Protein AF-A0A968BTM5-F1 (afdb_monomer)

pLDDT: mean 89.29, std 9.19, range [51.5, 97.81]

Foldseek 3Di:
DVLLVLQLLLLQLLLLLQVQCCVVVLADVVSPVVNVVSNCVSVVCVVVCCVPPVPDDLVVVLVVLLVVLLVLLLVCVRSLVQPQLNVLSLVSSLLSQCLSPNPVSSVSSVVSSVNSNVVNCVVNDRGHDHDDDPSSNVSSVVSSVVSVVVVVVVSVVVVVVVVVVVVVVVVVVVVVVVVLVVVVVVDDPVVSCCVVVVVDDPDPDDDDDDDDDDDDDDPCPVVD

Secondary structure (DSSP, 8-state):
-HHHHHHHHHHHHHHHHHHHHHHTTSS-GGGGGHHHHHHHHHHHHHHHHHHH-SS--HHHHHHHHHHHHHHHHHHHHHTTT-HHHHHHHHHHHHHHHHHHHHHHHHHHHHHHHHHHHHHHHHHH---------HHHHHHHHHHHHHHHHHHHHHHHHHHHHHHHHHHHHHHHHHHHHHHHHHHHTTS-HHHHHHHHS--S-S----------------TTGGG-

Sequence (224 aa):
MPDYHARVLGYMAGAVILATGVMLGHFRDYLIWFVPLALLWPHVLYFLSRAIFPKRTPLVRERILVLDSFLIGSLTVYIEFSVMPTLMLLLMISFSCIIVGGLRAWALNVAALAVGILTSLPLAGASFQPWAPPTLVVASGVTTAFYVCVMAFYTYLQARALVAAKSQIQYQREQSIALSHKLAKYLSPQVWQSIFTGERDVRLETQRKKLAVFFSDIRGFTEL

Nearest PDB structures (foldseek):
  7eja-assembly1_R  TM=2.231E-01  e=8.618E-01  Homo sapiens
  7e33-assembly1_R  TM=2.124E-01  e=1.093E+00  Escherichia coli
  8iw1-assembly1_R  TM=2.080E-01  e=3.768E+00  Mus musculus
  8pm2-assembly1_R  TM=2.192E-01  e=6.065E+00  Mus musculus

Solvent-accessible surface area (backbone atoms only — not comparable to full-atom values): 12509 Å² total; per-residue (Å²): 111,74,68,59,58,51,45,46,50,51,28,48,36,50,25,52,42,50,47,47,29,33,77,68,66,78,29,59,73,77,54,57,66,50,31,63,47,38,62,45,45,54,56,53,52,51,55,50,46,52,71,76,41,80,71,85,48,71,68,58,57,51,54,54,48,35,50,51,28,21,52,52,19,28,47,35,47,69,51,21,50,22,45,57,61,43,52,40,53,52,49,54,53,47,52,53,26,36,74,76,50,33,71,65,37,33,53,49,29,55,53,24,22,51,51,16,31,66,66,33,37,82,77,73,46,93,52,82,46,54,80,64,58,72,68,46,45,51,50,29,51,53,39,42,50,52,48,50,55,54,49,50,52,52,50,52,53,50,52,54,51,51,54,52,52,51,52,52,53,51,51,52,51,52,52,52,51,54,51,52,56,61,53,43,76,80,42,57,72,71,57,45,50,37,60,73,71,62,82,45,76,96,66,94,70,94,73,95,74,96,75,92,84,87,86,86,81,70,87,63,66,90,81,113

Structure (mmCIF, N/CA/C/O backbone):
data_AF-A0A968BTM5-F1
#
_entry.id   AF-A0A968BTM5-F1
#
loop_
_atom_site.group_PDB
_atom_site.id
_atom_site.type_symbol
_atom_site.label_atom_id
_atom_site.label_alt_id
_atom_site.label_comp_id
_atom_site.label_asym_id
_atom_site.label_entity_id
_atom_site.label_seq_id
_atom_site.pdbx_PDB_ins_code
_atom_site.Cartn_x
_atom_site.Cartn_y
_atom_site.Cartn_z
_atom_site.occupancy
_atom_site.B_iso_or_equiv
_atom_site.auth_seq_id
_atom_site.auth_comp_id
_atom_site.auth_asym_id
_atom_site.auth_atom_id
_atom_site.pdbx_PDB_model_num
ATOM 1 N N . MET A 1 1 ? -12.533 -2.726 -0.199 1.00 51.50 1 MET A N 1
ATOM 2 C CA . MET A 1 1 ? -11.415 -2.712 0.775 1.00 51.50 1 MET A CA 1
ATOM 3 C C . MET A 1 1 ? -10.371 -1.767 0.228 1.00 51.50 1 MET A C 1
ATOM 5 O O . MET A 1 1 ? -9.981 -1.974 -0.917 1.00 51.50 1 MET A O 1
ATOM 9 N N . PRO A 1 2 ? -9.966 -0.736 0.977 1.00 60.22 2 PRO A N 1
ATOM 10 C CA . PRO A 1 2 ? -9.078 0.301 0.458 1.00 60.22 2 PRO A CA 1
ATOM 11 C C . PRO A 1 2 ? -7.750 -0.256 -0.085 1.00 60.22 2 PRO A C 1
ATOM 13 O O . PRO A 1 2 ? -7.242 0.262 -1.070 1.00 60.22 2 PRO A O 1
ATOM 16 N N . ASP A 1 3 ? -7.258 -1.378 0.448 1.00 74.00 3 ASP A N 1
ATOM 17 C CA . ASP A 1 3 ? -5.996 -2.001 0.005 1.00 74.00 3 ASP A CA 1
ATOM 18 C C . ASP A 1 3 ? -6.030 -2.557 -1.417 1.00 74.00 3 ASP A C 1
ATOM 20 O O . ASP A 1 3 ? -5.020 -2.556 -2.114 1.00 74.00 3 ASP A O 1
ATOM 24 N N . TYR A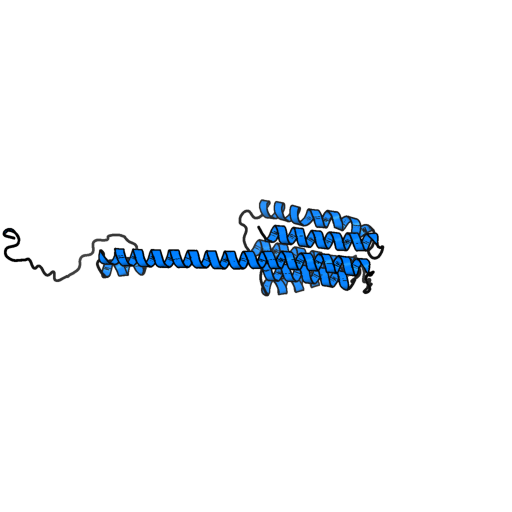 1 4 ? -7.187 -3.067 -1.848 1.00 85.25 4 TYR A N 1
ATOM 25 C CA . TYR A 1 4 ? -7.342 -3.590 -3.203 1.00 85.25 4 TYR A CA 1
ATOM 26 C C . TYR A 1 4 ? -7.288 -2.448 -4.217 1.00 85.25 4 TYR A C 1
ATOM 28 O O . TYR A 1 4 ? -6.544 -2.521 -5.189 1.00 85.25 4 TYR A O 1
ATOM 36 N N . HIS A 1 5 ? -8.021 -1.365 -3.950 1.00 86.81 5 HIS A N 1
ATOM 37 C CA . HIS A 1 5 ? -8.022 -0.186 -4.813 1.00 86.81 5 HIS A CA 1
ATOM 38 C C . HIS A 1 5 ? -6.642 0.482 -4.846 1.00 86.81 5 HIS A C 1
ATOM 40 O O . HIS A 1 5 ? -6.177 0.839 -5.922 1.00 86.81 5 HIS A O 1
ATOM 46 N N . ALA A 1 6 ? -5.956 0.555 -3.700 1.00 87.31 6 ALA A N 1
ATOM 47 C CA . ALA A 1 6 ? -4.574 1.019 -3.603 1.00 87.31 6 ALA A CA 1
ATOM 48 C C . ALA A 1 6 ? -3.614 0.201 -4.481 1.00 87.31 6 ALA A C 1
ATOM 50 O O . ALA A 1 6 ? -2.841 0.765 -5.250 1.00 87.31 6 ALA A O 1
ATOM 51 N N . ARG A 1 7 ? -3.698 -1.136 -4.422 1.00 90.44 7 ARG A N 1
ATOM 52 C CA . ARG A 1 7 ? -2.897 -2.026 -5.277 1.00 90.44 7 ARG A CA 1
ATOM 53 C C . ARG A 1 7 ? -3.200 -1.824 -6.750 1.00 90.44 7 ARG A C 1
ATOM 55 O O . ARG A 1 7 ? -2.273 -1.639 -7.525 1.00 90.44 7 ARG A O 1
ATOM 62 N N . VAL A 1 8 ? -4.475 -1.840 -7.138 1.00 93.50 8 VAL A N 1
ATOM 63 C CA . VAL A 1 8 ? -4.870 -1.635 -8.539 1.00 93.50 8 VAL A CA 1
ATOM 64 C C . VAL A 1 8 ? -4.314 -0.305 -9.051 1.00 93.50 8 VAL A C 1
ATOM 66 O O . VAL A 1 8 ? -3.706 -0.277 -10.113 1.00 93.50 8 VAL A O 1
ATOM 69 N N . LEU A 1 9 ? -4.419 0.769 -8.265 1.00 93.81 9 LEU A N 1
ATOM 70 C CA . LEU A 1 9 ? -3.845 2.071 -8.603 1.00 93.81 9 LEU A CA 1
ATOM 71 C C . LEU A 1 9 ? -2.319 2.019 -8.771 1.00 93.81 9 LEU A C 1
ATOM 73 O O . LEU A 1 9 ? -1.794 2.547 -9.748 1.00 93.81 9 LEU A O 1
ATOM 77 N N . GLY A 1 10 ? -1.613 1.364 -7.846 1.00 93.81 10 GLY A N 1
ATOM 78 C CA . GLY A 1 10 ? -0.158 1.231 -7.900 1.00 93.81 10 GLY A CA 1
ATOM 79 C C . GLY A 1 10 ? 0.320 0.461 -9.131 1.00 93.81 10 GLY A C 1
ATOM 80 O O . GLY A 1 10 ? 1.226 0.903 -9.833 1.00 93.81 10 GLY A O 1
ATOM 81 N N . TYR A 1 11 ? -0.340 -0.652 -9.445 1.00 94.88 11 TYR A N 1
ATOM 82 C CA . TYR A 1 11 ? -0.031 -1.459 -10.624 1.00 94.88 11 TYR A CA 1
ATOM 83 C C . TYR A 1 11 ? -0.444 -0.781 -11.937 1.00 94.88 11 TYR A C 1
ATOM 85 O O . TYR A 1 11 ? 0.266 -0.928 -12.926 1.00 94.88 11 TYR A O 1
ATOM 93 N N . MET A 1 12 ? -1.526 0.009 -11.961 1.00 95.75 12 MET A N 1
ATOM 94 C CA . MET A 1 12 ? -1.873 0.842 -13.122 1.00 95.75 12 MET A CA 1
ATOM 95 C C . MET A 1 12 ? -0.799 1.900 -13.394 1.00 95.75 12 MET A C 1
ATOM 97 O O . MET A 1 12 ? -0.373 2.057 -14.533 1.00 95.75 12 MET A O 1
ATOM 101 N N . ALA A 1 13 ? -0.316 2.592 -12.360 1.00 95.69 13 ALA A N 1
ATOM 102 C CA . ALA A 1 13 ? 0.784 3.544 -12.505 1.00 95.69 13 ALA A CA 1
ATOM 103 C C . ALA A 1 13 ? 2.082 2.851 -12.965 1.00 95.69 13 ALA A C 1
ATOM 105 O O . ALA A 1 13 ? 2.726 3.325 -13.899 1.00 95.69 13 ALA A O 1
ATOM 106 N N . GLY A 1 14 ? 2.416 1.681 -12.407 1.00 95.06 14 GLY A N 1
ATOM 107 C CA . GLY A 1 14 ? 3.539 0.866 -12.884 1.00 95.06 14 GLY A CA 1
ATOM 108 C C . GLY A 1 14 ? 3.392 0.425 -14.347 1.00 95.06 14 GLY A C 1
ATOM 109 O O . GLY A 1 14 ? 4.354 0.492 -15.108 1.00 95.06 14 GLY A O 1
ATOM 110 N N . ALA A 1 15 ? 2.183 0.051 -14.775 1.00 96.38 15 ALA A N 1
ATOM 111 C CA . ALA A 1 15 ? 1.884 -0.299 -16.162 1.00 96.38 15 ALA A CA 1
ATOM 112 C C . ALA A 1 15 ? 2.092 0.888 -17.116 1.00 96.38 15 ALA A C 1
ATOM 114 O O . ALA A 1 15 ? 2.669 0.704 -18.185 1.00 96.38 15 ALA A O 1
ATOM 115 N N . VAL A 1 16 ? 1.696 2.105 -16.722 1.00 96.69 16 VAL A N 1
ATOM 116 C CA . VAL A 1 16 ? 1.961 3.327 -17.502 1.00 96.69 16 VAL A CA 1
ATOM 117 C C . VAL A 1 16 ? 3.463 3.588 -17.618 1.00 96.69 16 VAL A C 1
ATOM 119 O O . VAL A 1 16 ? 3.939 3.887 -18.712 1.00 96.69 16 VAL A O 1
ATOM 122 N N . ILE A 1 17 ? 4.221 3.436 -16.527 1.00 96.12 17 ILE A N 1
ATOM 123 C CA . ILE A 1 17 ? 5.683 3.611 -16.522 1.00 96.12 17 ILE A CA 1
ATOM 124 C C . ILE A 1 17 ? 6.354 2.611 -17.475 1.00 96.12 17 ILE A C 1
ATOM 126 O O . ILE A 1 17 ? 7.176 3.010 -18.301 1.00 96.12 17 ILE A O 1
ATOM 130 N N . LEU A 1 18 ? 5.974 1.331 -17.404 1.00 95.81 18 LEU A N 1
ATOM 131 C CA . LEU A 1 18 ? 6.512 0.282 -18.274 1.00 95.81 18 LEU A CA 1
ATOM 132 C C . LEU A 1 18 ? 6.146 0.507 -19.741 1.00 95.81 18 LEU A C 1
ATOM 134 O O . LEU A 1 18 ? 7.030 0.488 -20.594 1.00 95.81 18 LEU A O 1
ATOM 138 N N . ALA A 1 19 ? 4.871 0.772 -20.034 1.00 96.19 19 ALA A N 1
ATOM 139 C CA . ALA A 1 19 ? 4.409 1.031 -21.393 1.00 96.19 19 ALA A CA 1
ATOM 140 C C . ALA A 1 19 ? 5.130 2.239 -22.004 1.00 96.19 19 ALA A C 1
ATOM 142 O O . ALA A 1 19 ? 5.639 2.153 -23.117 1.00 96.19 19 ALA A O 1
ATOM 143 N N . THR A 1 20 ? 5.251 3.335 -21.249 1.00 96.06 20 THR A N 1
ATOM 144 C CA . THR A 1 20 ? 5.944 4.546 -21.707 1.00 96.06 20 THR A CA 1
ATOM 145 C C . THR A 1 20 ? 7.416 4.263 -22.002 1.00 96.06 20 THR A C 1
ATOM 147 O O . THR A 1 20 ? 7.914 4.664 -23.049 1.00 96.06 20 THR A O 1
ATOM 150 N N . GLY A 1 21 ? 8.125 3.554 -21.117 1.00 94.62 21 GLY A N 1
ATOM 151 C CA . GLY A 1 21 ? 9.545 3.268 -21.331 1.00 94.62 21 GLY A CA 1
ATOM 152 C C . GLY A 1 21 ? 9.814 2.310 -22.496 1.00 94.62 21 GLY A C 1
ATOM 153 O O . GLY A 1 21 ? 10.801 2.503 -23.204 1.00 94.62 21 GLY A O 1
ATOM 154 N N . VAL A 1 22 ? 8.920 1.345 -22.754 1.00 95.50 22 VAL A N 1
ATOM 155 C CA . VAL A 1 22 ? 9.007 0.466 -23.935 1.00 95.50 22 VAL A CA 1
ATOM 156 C C . VAL A 1 22 ? 8.695 1.235 -25.222 1.00 95.50 22 VAL A C 1
ATOM 158 O O . VAL A 1 22 ? 9.451 1.149 -26.181 1.00 95.50 22 VAL A O 1
ATOM 161 N N . MET A 1 23 ? 7.634 2.052 -25.248 1.00 94.56 23 MET A N 1
ATOM 162 C CA . MET A 1 23 ? 7.270 2.844 -26.437 1.00 94.56 23 MET A CA 1
ATOM 163 C C . MET A 1 23 ? 8.354 3.846 -26.855 1.00 94.56 23 MET A C 1
ATOM 165 O O . MET A 1 23 ? 8.443 4.206 -28.025 1.00 94.56 23 MET A O 1
ATOM 169 N N . LEU A 1 24 ? 9.168 4.303 -25.903 1.00 93.88 24 LEU A N 1
ATOM 170 C CA . LEU A 1 24 ? 10.294 5.206 -26.147 1.00 93.88 24 LEU A CA 1
ATOM 171 C C . LEU A 1 24 ? 11.598 4.470 -26.497 1.00 93.88 24 LEU A C 1
ATOM 173 O O . LEU A 1 24 ? 12.620 5.128 -26.673 1.00 93.88 24 LEU A O 1
ATOM 177 N N . GLY A 1 25 ? 11.591 3.133 -26.544 1.00 92.00 25 GLY A N 1
ATOM 178 C CA . GLY A 1 25 ? 12.780 2.313 -26.793 1.00 92.00 25 GLY A CA 1
ATOM 179 C C . GLY A 1 25 ? 13.841 2.385 -25.689 1.00 92.00 25 GLY A C 1
ATOM 180 O O . GLY A 1 25 ? 14.981 1.989 -25.909 1.00 92.00 25 GLY A O 1
ATOM 181 N N . HIS A 1 26 ? 13.496 2.916 -24.509 1.00 92.38 26 HIS A N 1
ATOM 182 C CA . HIS A 1 26 ? 14.407 2.976 -23.361 1.00 92.38 26 HIS A CA 1
ATOM 183 C C . HIS A 1 26 ? 14.448 1.642 -22.608 1.00 92.38 26 HIS A C 1
ATOM 185 O O . HIS A 1 26 ? 15.479 1.259 -22.066 1.00 92.38 26 HIS A O 1
ATOM 191 N N . PHE A 1 27 ? 13.322 0.930 -22.581 1.00 92.81 27 PHE A N 1
ATOM 192 C CA . PHE A 1 27 ? 13.217 -0.418 -22.035 1.00 92.81 27 PHE A CA 1
ATOM 193 C C . PHE A 1 27 ? 13.192 -1.448 -23.161 1.00 92.81 27 PHE A C 1
ATOM 195 O O . PHE A 1 27 ? 12.718 -1.169 -24.258 1.00 92.81 27 PHE A O 1
ATOM 202 N N . ARG A 1 28 ? 13.663 -2.663 -22.870 1.00 91.19 28 ARG A N 1
ATOM 203 C CA . ARG A 1 28 ? 13.673 -3.771 -23.834 1.00 91.19 28 ARG A CA 1
ATOM 204 C C . ARG A 1 28 ? 12.255 -4.165 -24.244 1.00 91.19 28 ARG A C 1
ATOM 206 O O . ARG A 1 28 ? 11.385 -4.306 -23.387 1.00 91.19 28 ARG A O 1
ATOM 213 N N . ASP A 1 29 ? 12.053 -4.454 -25.528 1.00 91.62 29 ASP A N 1
ATOM 214 C CA . ASP A 1 29 ? 10.726 -4.709 -26.113 1.00 91.62 29 ASP A CA 1
ATOM 215 C C . ASP A 1 29 ? 9.945 -5.841 -25.434 1.00 91.62 29 ASP A C 1
ATOM 217 O O . ASP A 1 29 ? 8.723 -5.769 -25.301 1.00 91.62 29 ASP A O 1
ATOM 221 N N . TYR A 1 30 ? 10.630 -6.876 -24.931 1.00 92.19 30 TYR A N 1
ATOM 222 C CA . TYR A 1 30 ? 9.965 -7.984 -24.237 1.00 92.19 30 TYR A CA 1
ATOM 223 C C . TYR A 1 30 ? 9.240 -7.545 -22.954 1.00 92.19 30 TYR A C 1
ATOM 225 O O . TYR A 1 30 ? 8.348 -8.256 -22.485 1.00 92.19 30 TYR A O 1
ATOM 233 N N . LEU A 1 31 ? 9.576 -6.379 -22.387 1.00 92.69 31 LEU A N 1
ATOM 234 C CA . LEU A 1 31 ? 8.918 -5.846 -21.193 1.00 92.69 31 LEU A CA 1
ATOM 235 C C . LEU A 1 31 ? 7.469 -5.430 -21.447 1.00 92.69 31 LEU A C 1
ATOM 237 O O . LEU A 1 31 ? 6.709 -5.288 -20.490 1.00 92.69 31 LEU A O 1
ATOM 241 N N . ILE A 1 32 ? 7.035 -5.327 -22.708 1.00 92.75 32 ILE A N 1
ATOM 242 C CA . ILE A 1 32 ? 5.632 -5.053 -23.034 1.00 92.75 32 ILE A CA 1
ATOM 243 C C . ILE A 1 32 ? 4.682 -6.109 -22.455 1.00 92.75 32 ILE A C 1
ATOM 245 O O . ILE A 1 32 ? 3.577 -5.775 -22.033 1.00 92.75 32 ILE A O 1
ATOM 249 N N . TRP A 1 33 ? 5.129 -7.364 -22.334 1.00 93.06 33 TRP A N 1
ATOM 250 C CA . TRP A 1 33 ? 4.344 -8.452 -21.742 1.00 93.06 33 TRP A CA 1
ATOM 251 C C . TRP A 1 33 ? 4.102 -8.276 -20.238 1.00 93.06 33 TRP A C 1
ATOM 253 O O . TRP A 1 33 ? 3.131 -8.813 -19.701 1.00 93.06 33 TRP A O 1
ATOM 263 N N . PHE A 1 34 ? 4.922 -7.473 -19.554 1.00 92.38 34 PHE A N 1
ATOM 264 C CA . PHE A 1 34 ? 4.721 -7.158 -18.141 1.00 92.38 34 PHE A CA 1
ATOM 265 C C . PHE A 1 34 ? 3.597 -6.138 -17.917 1.00 92.38 34 PHE A C 1
ATOM 267 O O . PHE A 1 34 ? 3.066 -6.075 -16.813 1.00 92.38 34 PHE A O 1
ATOM 274 N N . VAL A 1 35 ? 3.175 -5.382 -18.938 1.00 94.44 35 VAL A N 1
ATOM 275 C CA . VAL A 1 35 ? 2.060 -4.422 -18.842 1.00 94.44 35 VAL A CA 1
ATOM 276 C C . VAL A 1 35 ? 0.716 -5.122 -18.573 1.00 94.44 35 VAL A C 1
ATOM 278 O O . VAL A 1 35 ? 0.099 -4.829 -17.545 1.00 94.44 35 VAL A O 1
ATOM 281 N N . PRO A 1 36 ? 0.240 -6.074 -19.406 1.00 95.25 36 PRO A N 1
ATOM 282 C CA . PRO A 1 36 ? -0.991 -6.800 -19.107 1.00 95.25 36 PRO A CA 1
ATOM 283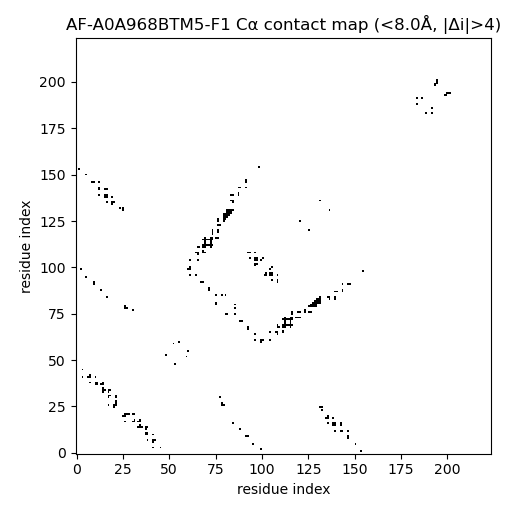 C C . PRO A 1 36 ? -0.851 -7.644 -17.836 1.00 95.25 36 PRO A C 1
ATOM 285 O O . PRO A 1 36 ? -1.800 -7.726 -17.058 1.00 95.25 36 PRO A O 1
ATOM 288 N N . LEU A 1 37 ? 0.335 -8.207 -17.569 1.00 93.62 37 LEU A N 1
ATOM 289 C CA . LEU A 1 37 ? 0.605 -8.917 -16.320 1.00 93.62 37 LEU A CA 1
ATOM 290 C C . LEU A 1 37 ? 0.393 -8.003 -15.106 1.00 93.62 37 LEU A C 1
ATOM 292 O O . LEU A 1 37 ? -0.306 -8.392 -14.176 1.00 93.62 37 LEU A O 1
ATOM 296 N N . ALA A 1 38 ? 0.929 -6.780 -15.130 1.00 92.19 38 ALA A N 1
ATOM 297 C CA . ALA A 1 38 ? 0.770 -5.803 -14.059 1.00 92.19 38 ALA A CA 1
ATOM 298 C C . ALA A 1 38 ? -0.702 -5.432 -13.836 1.00 92.19 38 ALA A C 1
ATOM 300 O O . ALA A 1 38 ? -1.138 -5.334 -12.693 1.00 92.19 38 ALA A O 1
ATOM 301 N N . LEU A 1 39 ? -1.497 -5.285 -14.899 1.00 94.75 39 LEU A N 1
ATOM 302 C CA . LEU A 1 39 ? -2.926 -4.977 -14.780 1.00 94.75 39 LEU A CA 1
ATOM 303 C C . LEU A 1 39 ? -3.741 -6.159 -14.232 1.00 94.75 39 LEU A C 1
ATOM 305 O O . LEU A 1 39 ? -4.673 -5.965 -13.449 1.00 94.75 39 LEU A O 1
ATOM 309 N N . LEU A 1 40 ? -3.388 -7.391 -14.599 1.00 94.62 40 LEU A N 1
ATOM 310 C CA . LEU A 1 40 ? -4.097 -8.595 -14.160 1.00 94.62 40 LEU A CA 1
ATOM 311 C C . LEU A 1 40 ? -3.687 -9.046 -12.752 1.00 94.62 40 LEU A C 1
ATOM 313 O O . LEU A 1 40 ? -4.526 -9.539 -11.997 1.00 94.62 40 LEU A O 1
ATOM 317 N N . TRP A 1 41 ? -2.429 -8.843 -12.362 1.00 93.00 41 TRP A N 1
ATOM 318 C CA . TRP A 1 41 ? -1.853 -9.367 -11.122 1.00 93.00 41 TRP A CA 1
ATOM 319 C C . TRP A 1 41 ? -2.630 -9.001 -9.838 1.00 93.00 41 TRP A C 1
ATOM 321 O O . TRP A 1 41 ? -2.933 -9.910 -9.057 1.00 93.00 41 TRP A O 1
ATOM 331 N N . PRO A 1 42 ? -3.066 -7.741 -9.611 1.00 92.62 42 PRO A N 1
ATOM 332 C CA . PRO A 1 42 ? -3.884 -7.384 -8.447 1.00 92.62 42 PRO A CA 1
ATOM 333 C C . PRO A 1 42 ? -5.207 -8.152 -8.368 1.00 92.62 42 PRO A C 1
ATOM 335 O O . PRO A 1 42 ? -5.668 -8.488 -7.275 1.00 92.62 42 PRO A O 1
ATOM 338 N N . HIS A 1 43 ? -5.814 -8.440 -9.521 1.00 92.75 43 HIS A N 1
ATOM 339 C CA . HIS A 1 43 ? -7.077 -9.165 -9.628 1.00 92.75 43 HIS A CA 1
ATOM 340 C C . HIS A 1 43 ? -6.862 -10.648 -9.322 1.00 92.75 43 HIS A C 1
ATOM 342 O O . HIS A 1 43 ? -7.589 -11.225 -8.514 1.00 92.75 43 HIS A O 1
ATOM 348 N N . VAL A 1 44 ? -5.811 -11.244 -9.893 1.00 91.50 44 VAL A N 1
ATOM 349 C CA . VAL A 1 44 ? -5.419 -12.633 -9.620 1.00 91.50 44 VAL A CA 1
ATOM 350 C C . VAL A 1 44 ? -5.155 -12.828 -8.129 1.00 91.50 44 VAL A C 1
ATOM 352 O O . VAL A 1 44 ? -5.743 -13.719 -7.518 1.00 91.50 44 VAL A O 1
ATOM 355 N N . LEU A 1 45 ? -4.357 -11.956 -7.505 1.00 88.44 45 LEU A N 1
ATOM 356 C CA . LEU A 1 45 ? -4.097 -12.014 -6.065 1.00 88.44 45 LEU A CA 1
ATOM 357 C C . LEU A 1 45 ? -5.362 -11.814 -5.228 1.00 88.44 45 LEU A C 1
ATOM 359 O O . LEU A 1 45 ? -5.519 -12.455 -4.187 1.00 88.44 45 LEU A O 1
ATOM 363 N N . TYR A 1 46 ? -6.285 -10.955 -5.662 1.00 88.31 46 TYR A N 1
ATOM 364 C CA . TYR A 1 46 ? -7.563 -10.773 -4.979 1.00 88.31 46 TYR A CA 1
ATOM 365 C C . TYR A 1 46 ? -8.396 -12.062 -4.973 1.00 88.31 46 TYR A C 1
ATOM 367 O O . TYR A 1 46 ? -8.881 -12.477 -3.917 1.00 88.31 46 TYR A O 1
ATOM 375 N N . PHE A 1 47 ? -8.533 -12.728 -6.120 1.00 89.12 47 PHE A N 1
ATOM 376 C CA . PHE A 1 47 ? -9.288 -13.979 -6.210 1.00 89.12 47 PHE A CA 1
ATOM 377 C C . PHE A 1 47 ? -8.574 -15.135 -5.502 1.00 89.12 47 PHE A C 1
ATOM 379 O O . PHE A 1 47 ? -9.209 -15.869 -4.743 1.00 89.12 47 PHE A O 1
ATOM 386 N N . LEU A 1 48 ? -7.255 -15.248 -5.665 1.00 88.00 48 LEU A N 1
ATOM 387 C CA . LEU A 1 48 ? -6.446 -16.296 -5.047 1.00 88.00 48 LEU A CA 1
ATOM 388 C C . LEU A 1 48 ? -6.431 -16.176 -3.518 1.00 88.00 48 LEU A C 1
ATOM 390 O O . LEU A 1 48 ? -6.669 -17.154 -2.811 1.00 88.00 48 LEU A O 1
ATOM 394 N N . SER A 1 49 ? -6.227 -14.965 -2.991 1.00 86.12 49 SER A N 1
ATOM 395 C CA . SER A 1 49 ? -6.261 -14.728 -1.542 1.00 86.12 49 SER A CA 1
ATOM 396 C C . SER A 1 49 ? -7.636 -15.023 -0.947 1.00 86.12 49 SER A C 1
ATOM 398 O O . SER A 1 49 ? -7.716 -15.562 0.155 1.00 86.12 49 SER A O 1
ATOM 400 N N . ARG A 1 50 ? -8.720 -14.739 -1.683 1.00 83.62 50 ARG A N 1
ATOM 401 C CA . ARG A 1 50 ? -10.087 -15.078 -1.268 1.00 83.62 50 ARG A CA 1
ATOM 402 C C . ARG A 1 50 ? -10.339 -16.587 -1.259 1.00 83.62 50 ARG A C 1
ATOM 404 O O . ARG A 1 50 ? -11.057 -17.047 -0.377 1.00 83.62 50 ARG A O 1
ATOM 411 N N . ALA A 1 51 ? -9.784 -17.327 -2.217 1.00 85.62 51 ALA A N 1
ATOM 412 C CA . ALA A 1 51 ? -9.955 -18.775 -2.312 1.00 85.62 51 ALA A CA 1
ATOM 413 C C . ALA A 1 51 ? -9.175 -19.529 -1.221 1.00 85.62 51 ALA A C 1
ATOM 415 O O . ALA A 1 51 ? -9.709 -20.452 -0.615 1.00 85.62 51 ALA A O 1
ATOM 416 N N . ILE A 1 52 ? -7.934 -19.116 -0.944 1.00 84.31 52 ILE A N 1
ATOM 417 C CA . ILE A 1 52 ? -7.032 -19.826 -0.021 1.00 84.31 52 ILE A CA 1
ATOM 418 C C . ILE A 1 52 ? -7.236 -19.387 1.436 1.00 84.31 52 ILE A C 1
ATOM 420 O O . ILE A 1 52 ? -7.178 -20.208 2.350 1.00 84.31 52 ILE A O 1
ATOM 424 N N . PHE A 1 53 ? -7.487 -18.096 1.678 1.00 81.88 53 PHE A N 1
ATOM 425 C CA . PHE A 1 53 ? -7.575 -17.524 3.024 1.00 81.88 53 PHE A CA 1
ATOM 426 C C . PHE A 1 53 ? -8.956 -16.898 3.270 1.00 81.88 53 PHE A C 1
ATOM 428 O O . PHE A 1 53 ? -9.113 -15.674 3.201 1.00 81.88 53 PHE A O 1
ATOM 435 N N . PRO A 1 54 ? -9.979 -17.705 3.617 1.00 72.31 54 PRO A N 1
ATOM 436 C CA . PRO A 1 54 ? -11.328 -17.192 3.862 1.00 72.31 54 PRO A CA 1
ATOM 437 C C . PRO A 1 54 ? -11.379 -16.211 5.046 1.00 72.31 54 PRO A C 1
ATOM 439 O O . PRO A 1 54 ? -12.182 -15.277 5.051 1.00 72.31 54 PRO A O 1
ATOM 442 N N . LYS A 1 55 ? -10.480 -16.365 6.031 1.00 74.06 55 LYS A N 1
ATOM 443 C CA . LYS A 1 55 ? -10.301 -15.415 7.139 1.00 74.06 55 LYS A CA 1
ATOM 444 C C . LYS A 1 55 ? -9.234 -14.380 6.770 1.00 74.06 55 LYS A C 1
ATOM 446 O O . LYS A 1 55 ? -8.042 -14.678 6.752 1.00 74.06 55 LYS A O 1
ATOM 451 N N . ARG A 1 56 ? -9.672 -13.148 6.498 1.00 70.00 56 ARG A N 1
ATOM 452 C CA . ARG A 1 56 ? -8.823 -12.016 6.080 1.00 70.00 56 ARG A CA 1
ATOM 453 C C . ARG A 1 56 ? -8.038 -11.432 7.255 1.00 70.00 56 ARG A C 1
ATOM 455 O O . ARG A 1 56 ? -8.401 -10.393 7.801 1.00 70.00 56 ARG A O 1
ATOM 462 N N . THR A 1 57 ? -6.971 -12.111 7.655 1.00 79.44 57 THR A N 1
ATOM 463 C CA . THR A 1 57 ? -6.082 -11.637 8.720 1.00 79.44 57 THR A CA 1
ATOM 464 C C . THR A 1 57 ? -5.125 -10.549 8.212 1.00 79.44 57 THR A C 1
ATOM 466 O O . THR A 1 57 ? -4.725 -10.564 7.043 1.00 79.44 57 THR A O 1
ATOM 469 N N . PRO A 1 58 ? -4.718 -9.599 9.076 1.00 80.25 58 PRO A N 1
ATOM 470 C CA . PRO A 1 58 ? -3.751 -8.556 8.713 1.00 80.25 58 PRO A CA 1
ATOM 471 C C . PRO A 1 58 ? -2.408 -9.136 8.239 1.00 80.25 58 PRO A C 1
ATOM 473 O O . PRO A 1 58 ? -1.795 -8.595 7.324 1.00 80.25 58 PRO A O 1
ATOM 476 N N . LEU A 1 59 ? -2.009 -10.297 8.771 1.00 83.25 59 LEU A N 1
ATOM 477 C CA . LEU A 1 59 ? -0.784 -11.005 8.384 1.00 83.25 59 LEU A CA 1
ATOM 478 C C . LEU A 1 59 ? -0.773 -11.439 6.912 1.00 83.25 59 LEU A C 1
ATOM 480 O O . LEU A 1 59 ? 0.268 -11.388 6.263 1.00 83.25 59 LEU A O 1
ATOM 484 N N . VAL A 1 60 ? -1.917 -11.863 6.362 1.00 86.38 60 VAL A N 1
ATOM 485 C CA . VAL A 1 60 ? -2.005 -12.246 4.943 1.00 86.38 60 VAL A CA 1
ATOM 486 C C . VAL A 1 60 ? -1.788 -11.020 4.056 1.00 86.38 60 VAL A C 1
ATOM 488 O O . VAL A 1 60 ? -1.051 -11.102 3.080 1.00 86.38 60 VAL A O 1
ATOM 491 N N . ARG A 1 61 ? -2.351 -9.861 4.421 1.00 85.31 61 ARG A N 1
ATOM 492 C CA . ARG A 1 61 ? -2.159 -8.601 3.676 1.00 85.31 61 ARG A CA 1
ATOM 493 C C . ARG A 1 61 ? -0.693 -8.170 3.650 1.00 85.31 61 ARG A C 1
ATOM 495 O O . ARG A 1 61 ? -0.197 -7.794 2.591 1.00 85.31 61 ARG A O 1
ATOM 502 N N . GLU A 1 62 ? -0.009 -8.263 4.788 1.00 87.75 62 GLU A N 1
ATOM 503 C CA . GLU A 1 62 ? 1.420 -7.948 4.902 1.00 87.75 62 GLU A CA 1
ATOM 504 C C . GLU A 1 62 ? 2.277 -8.894 4.048 1.00 87.75 62 GLU A C 1
ATOM 506 O O . GLU A 1 62 ? 3.125 -8.434 3.289 1.00 87.75 62 GLU A O 1
ATOM 511 N N . ARG A 1 63 ? 2.007 -10.207 4.077 1.00 88.75 63 ARG A N 1
ATOM 512 C CA . ARG A 1 63 ? 2.738 -11.189 3.252 1.00 88.75 63 ARG A CA 1
ATOM 513 C C . ARG A 1 63 ? 2.570 -10.961 1.754 1.00 88.75 63 ARG A C 1
ATOM 515 O O . ARG A 1 63 ? 3.538 -11.086 1.013 1.00 88.75 63 ARG A O 1
ATOM 522 N N . ILE A 1 64 ? 1.362 -10.623 1.304 1.00 90.69 64 ILE A N 1
ATOM 523 C CA . ILE A 1 64 ? 1.140 -10.321 -0.114 1.00 90.69 64 ILE A CA 1
ATOM 524 C C . ILE A 1 64 ? 1.885 -9.028 -0.496 1.00 90.69 64 ILE A C 1
ATOM 526 O O . ILE A 1 64 ? 2.433 -8.952 -1.586 1.00 90.69 64 ILE A O 1
ATOM 530 N N . LEU A 1 65 ? 1.967 -8.023 0.389 1.00 91.62 65 LEU A N 1
ATOM 531 C CA . LEU A 1 65 ? 2.763 -6.815 0.117 1.00 91.62 65 LEU A CA 1
ATOM 532 C C . LEU A 1 65 ? 4.253 -7.122 -0.012 1.00 91.62 65 LEU A C 1
ATOM 534 O O . LEU A 1 65 ? 4.886 -6.610 -0.921 1.00 91.62 65 LEU A O 1
ATOM 538 N N . VAL A 1 66 ? 4.794 -7.992 0.844 1.00 93.25 66 VAL A N 1
ATOM 539 C CA . VAL A 1 66 ? 6.189 -8.454 0.747 1.00 93.25 66 VAL A CA 1
ATOM 540 C C . VAL A 1 66 ? 6.461 -9.122 -0.605 1.00 93.25 66 VAL A C 1
ATOM 542 O O . VAL A 1 66 ? 7.525 -8.921 -1.188 1.00 93.25 66 VAL A O 1
ATOM 545 N N . LEU A 1 67 ? 5.495 -9.879 -1.132 1.00 94.06 67 LEU A N 1
ATOM 546 C CA . LEU A 1 67 ? 5.598 -10.459 -2.468 1.00 94.06 67 LEU A CA 1
ATOM 547 C C . LEU A 1 67 ? 5.621 -9.377 -3.558 1.00 94.06 67 LEU A C 1
ATOM 549 O O . LEU A 1 67 ? 6.442 -9.456 -4.468 1.00 94.06 67 LEU A O 1
ATOM 553 N N . ASP A 1 68 ? 4.777 -8.349 -3.463 1.00 94.25 68 ASP A N 1
ATOM 554 C CA . ASP A 1 68 ? 4.798 -7.241 -4.429 1.00 94.25 68 ASP A CA 1
ATOM 555 C C . ASP A 1 68 ? 6.118 -6.455 -4.356 1.00 94.25 68 ASP A C 1
ATOM 557 O O . ASP A 1 68 ? 6.672 -6.086 -5.389 1.00 94.25 68 ASP A O 1
ATOM 561 N N . SER A 1 69 ? 6.662 -6.249 -3.152 1.00 95.62 69 SER A N 1
ATOM 562 C CA . SER A 1 69 ? 7.979 -5.641 -2.935 1.00 95.62 69 SER A CA 1
ATOM 563 C C . SER A 1 69 ? 9.086 -6.439 -3.619 1.00 95.62 69 SER A C 1
ATOM 565 O O . SER A 1 69 ? 9.928 -5.860 -4.297 1.00 95.62 69 SER A O 1
ATOM 567 N N . PHE A 1 70 ? 9.066 -7.769 -3.499 1.00 97.06 70 PHE A N 1
ATOM 568 C CA . PHE A 1 70 ? 9.999 -8.633 -4.220 1.00 97.06 70 PHE A CA 1
ATOM 569 C C . PHE A 1 70 ? 9.874 -8.450 -5.741 1.00 97.06 70 PHE A C 1
ATOM 571 O O . PHE A 1 70 ? 10.879 -8.222 -6.411 1.00 97.06 70 PHE A O 1
ATOM 578 N N . LEU A 1 71 ? 8.647 -8.463 -6.278 1.00 95.44 71 LEU A N 1
ATOM 579 C CA . LEU A 1 71 ? 8.399 -8.282 -7.713 1.00 95.44 71 LEU A CA 1
ATOM 580 C C . LEU A 1 71 ? 8.880 -6.919 -8.228 1.00 95.44 71 LEU A C 1
ATOM 582 O O . LEU A 1 71 ? 9.483 -6.853 -9.295 1.00 95.44 71 LEU A O 1
ATOM 586 N N . ILE A 1 72 ? 8.650 -5.839 -7.477 1.00 95.88 72 ILE A N 1
ATOM 587 C CA . ILE A 1 72 ? 9.122 -4.491 -7.831 1.00 95.88 72 ILE A CA 1
ATOM 588 C C . ILE A 1 72 ? 10.654 -4.413 -7.765 1.00 95.88 72 ILE A C 1
ATOM 590 O O . ILE A 1 72 ? 11.281 -3.791 -8.627 1.00 95.88 72 ILE A O 1
ATOM 594 N N . GLY A 1 73 ? 11.271 -5.085 -6.789 1.00 95.81 73 GLY A N 1
ATOM 595 C CA . GLY A 1 73 ? 12.725 -5.207 -6.690 1.00 95.81 73 GLY A CA 1
ATOM 596 C C . GLY A 1 73 ? 13.315 -5.910 -7.909 1.00 95.81 73 GLY A C 1
ATOM 597 O O . GLY A 1 73 ? 14.256 -5.407 -8.516 1.00 95.81 73 GLY A O 1
ATOM 598 N N . SER A 1 74 ? 12.715 -7.021 -8.338 1.00 94.81 74 SER A N 1
ATOM 599 C CA . SER A 1 74 ? 13.128 -7.707 -9.564 1.00 94.81 74 SER A CA 1
ATOM 600 C C . SER A 1 74 ? 12.870 -6.875 -10.823 1.00 94.81 74 SER A C 1
ATOM 602 O O . SER A 1 74 ? 13.719 -6.827 -11.709 1.00 94.81 74 SER A O 1
ATOM 604 N N . LEU A 1 75 ? 11.737 -6.169 -10.901 1.00 94.62 75 LEU A N 1
ATOM 605 C CA . LEU A 1 75 ? 11.411 -5.295 -12.031 1.00 94.62 75 LEU A CA 1
ATOM 606 C C . LEU A 1 75 ? 12.446 -4.177 -12.211 1.00 94.62 75 LEU A C 1
ATOM 608 O O . LEU A 1 75 ? 12.782 -3.847 -13.343 1.00 94.62 75 LEU A O 1
ATOM 612 N N . THR A 1 76 ? 12.980 -3.647 -11.107 1.00 94.44 76 THR A N 1
ATOM 613 C CA . THR A 1 76 ? 14.010 -2.592 -11.093 1.00 94.44 76 THR A CA 1
ATOM 614 C C . THR A 1 76 ? 15.268 -2.990 -11.874 1.00 94.44 76 THR A C 1
ATOM 616 O O . THR A 1 76 ? 15.878 -2.157 -12.544 1.00 94.44 76 THR A O 1
ATOM 619 N N . VAL A 1 77 ? 15.636 -4.273 -11.837 1.00 94.56 77 VAL A N 1
ATOM 620 C CA . VAL A 1 77 ? 16.780 -4.797 -12.593 1.00 94.56 77 VAL A CA 1
ATOM 621 C C . VAL A 1 77 ? 16.470 -4.851 -14.087 1.00 94.56 77 VAL A C 1
ATOM 623 O O . VAL A 1 77 ? 17.299 -4.470 -14.906 1.00 94.56 77 VAL A O 1
ATOM 626 N N . TYR A 1 78 ? 15.258 -5.269 -14.454 1.00 92.94 78 TYR A N 1
ATOM 627 C CA . TYR A 1 78 ? 14.853 -5.361 -15.856 1.00 92.94 78 TYR A CA 1
ATOM 628 C C . TYR A 1 78 ? 14.661 -4.001 -16.540 1.00 92.94 78 TYR A C 1
ATOM 630 O O . TYR A 1 78 ? 14.843 -3.913 -17.750 1.00 92.94 78 TYR A O 1
ATOM 638 N N . ILE A 1 79 ? 14.342 -2.943 -15.790 1.00 93.25 79 ILE A N 1
ATOM 639 C CA . ILE A 1 79 ? 14.333 -1.555 -16.294 1.00 93.25 79 ILE A CA 1
ATOM 640 C C . ILE A 1 79 ? 15.733 -0.908 -16.282 1.00 93.25 79 ILE A C 1
ATOM 642 O O . ILE A 1 79 ? 15.846 0.318 -16.306 1.00 93.25 79 ILE A O 1
ATOM 646 N N . GLU A 1 80 ? 16.786 -1.728 -16.200 1.00 92.62 80 GLU A N 1
ATOM 647 C CA . GLU A 1 80 ? 18.202 -1.341 -16.280 1.00 92.62 80 GLU A CA 1
ATOM 648 C C . GLU A 1 80 ? 18.600 -0.250 -15.267 1.00 92.62 80 GLU A C 1
ATOM 650 O O . GLU A 1 80 ? 19.408 0.635 -15.557 1.00 92.62 80 GLU A O 1
ATOM 655 N N . PHE A 1 81 ? 18.004 -0.289 -14.066 1.00 92.19 81 PHE A N 1
ATOM 656 C CA . PHE A 1 81 ? 18.218 0.688 -12.989 1.00 92.19 81 PHE A CA 1
ATOM 657 C C . PHE A 1 81 ? 17.998 2.155 -13.404 1.00 92.19 81 PHE A C 1
ATOM 659 O O . PHE A 1 81 ? 18.644 3.067 -12.878 1.00 92.19 81 PHE A O 1
ATOM 666 N N . SER A 1 82 ? 17.047 2.403 -14.309 1.00 94.31 82 SER A N 1
ATOM 667 C CA . SER A 1 82 ? 16.623 3.759 -14.668 1.00 94.31 82 SER A CA 1
ATOM 668 C C . SER A 1 82 ? 16.168 4.526 -13.423 1.00 94.31 82 SER A C 1
ATOM 670 O O . SER A 1 82 ? 15.204 4.135 -12.753 1.00 94.31 82 SER A O 1
ATOM 672 N N . VAL A 1 83 ? 16.882 5.602 -13.076 1.00 94.31 83 VAL A N 1
ATOM 673 C CA . VAL A 1 83 ? 16.817 6.215 -11.736 1.00 94.31 83 VAL A CA 1
ATOM 674 C C . VAL A 1 83 ? 15.416 6.731 -11.429 1.00 94.31 83 VAL A C 1
ATOM 676 O O . VAL A 1 83 ? 14.866 6.430 -10.370 1.00 94.31 83 VAL A O 1
ATOM 679 N N . MET A 1 84 ? 14.810 7.477 -12.356 1.00 94.81 84 MET A N 1
ATOM 680 C CA . MET A 1 84 ? 13.524 8.124 -12.091 1.00 94.81 84 MET A CA 1
ATOM 681 C C . MET A 1 84 ? 12.367 7.117 -11.958 1.00 94.81 84 MET A C 1
ATOM 683 O O . MET A 1 84 ? 11.708 7.129 -10.916 1.00 94.81 84 MET A O 1
ATOM 687 N N . PRO A 1 85 ? 12.141 6.189 -12.913 1.00 95.44 85 PRO A N 1
ATOM 688 C CA . PRO A 1 85 ? 11.134 5.136 -12.762 1.00 95.44 85 PRO A CA 1
ATOM 689 C C . PRO A 1 85 ? 11.335 4.283 -11.507 1.00 95.44 85 PRO A C 1
ATOM 691 O O . PRO A 1 85 ? 10.370 3.985 -10.804 1.00 95.44 85 PRO A O 1
ATOM 694 N N . THR A 1 86 ? 12.585 3.935 -11.190 1.00 95.75 86 THR A N 1
ATOM 695 C CA . THR A 1 86 ? 12.917 3.135 -10.006 1.00 95.75 86 THR A CA 1
ATOM 696 C C . THR A 1 86 ? 12.515 3.853 -8.723 1.00 95.75 86 THR A C 1
ATOM 698 O O . THR A 1 86 ? 11.791 3.292 -7.904 1.00 95.75 86 THR A O 1
ATOM 701 N N . LEU A 1 87 ? 12.927 5.113 -8.550 1.00 96.06 87 LEU A N 1
ATOM 702 C CA . LEU A 1 87 ? 12.587 5.898 -7.361 1.00 96.06 87 LEU A CA 1
ATOM 703 C C . LEU A 1 87 ? 11.074 6.068 -7.202 1.00 96.06 87 LEU A C 1
ATOM 705 O O . LEU A 1 87 ? 10.558 5.945 -6.092 1.00 96.06 87 LEU A O 1
ATOM 709 N N . MET A 1 88 ? 10.363 6.303 -8.305 1.00 96.56 88 MET A N 1
ATOM 710 C CA . MET A 1 88 ? 8.908 6.428 -8.315 1.00 96.56 88 MET A CA 1
ATOM 711 C C . MET A 1 88 ? 8.214 5.132 -7.861 1.00 96.56 88 MET A C 1
ATOM 713 O O . MET A 1 88 ? 7.366 5.166 -6.966 1.00 96.56 88 MET A O 1
ATOM 717 N N . LEU A 1 89 ? 8.623 3.972 -8.389 1.00 96.19 89 LEU A N 1
ATOM 718 C CA . LEU A 1 89 ? 8.093 2.666 -7.977 1.00 96.19 89 LEU A CA 1
ATOM 719 C C . LEU A 1 89 ? 8.422 2.340 -6.510 1.00 96.19 89 LEU A C 1
ATOM 721 O O . LEU A 1 89 ? 7.550 1.879 -5.768 1.00 96.19 89 LEU A O 1
ATOM 725 N N . LEU A 1 90 ? 9.653 2.626 -6.070 1.00 96.50 90 LEU A N 1
ATOM 726 C CA . LEU A 1 90 ? 10.097 2.439 -4.685 1.00 96.50 90 LEU A CA 1
ATOM 727 C C . LEU A 1 90 ? 9.303 3.304 -3.701 1.00 96.50 90 LEU A C 1
ATOM 729 O O . LEU A 1 90 ? 8.929 2.831 -2.623 1.00 96.50 90 LEU A O 1
ATOM 733 N N . LEU A 1 91 ? 9.019 4.554 -4.067 1.00 96.19 91 LEU A N 1
ATOM 734 C CA . LEU A 1 91 ? 8.207 5.460 -3.261 1.00 96.19 91 LEU A CA 1
ATOM 735 C C . LEU A 1 91 ? 6.788 4.909 -3.107 1.00 96.19 91 LEU A C 1
ATOM 737 O O . LEU A 1 91 ? 6.275 4.825 -1.990 1.00 96.19 91 LEU A O 1
ATOM 741 N N . MET A 1 92 ? 6.175 4.475 -4.208 1.00 95.81 92 MET A N 1
ATOM 742 C CA . MET A 1 92 ? 4.812 3.945 -4.204 1.00 95.81 92 MET A CA 1
ATOM 743 C C . MET A 1 92 ? 4.667 2.689 -3.336 1.00 95.81 92 MET A C 1
ATOM 745 O O . MET A 1 92 ? 3.734 2.611 -2.528 1.00 95.81 92 MET A O 1
ATOM 749 N N . ILE A 1 93 ? 5.583 1.719 -3.461 1.00 95.44 93 ILE A N 1
ATOM 750 C CA . ILE A 1 93 ? 5.530 0.496 -2.646 1.00 95.44 93 ILE A CA 1
ATOM 751 C C . ILE A 1 93 ? 5.846 0.782 -1.176 1.00 95.44 93 ILE A C 1
ATOM 753 O O . ILE A 1 93 ? 5.145 0.290 -0.293 1.00 95.44 93 ILE A O 1
ATOM 757 N N . SER A 1 94 ? 6.812 1.664 -0.897 1.00 94.75 94 SER A N 1
ATOM 758 C CA . SER A 1 94 ? 7.142 2.070 0.474 1.00 94.75 94 SER A CA 1
ATOM 759 C C . SER A 1 94 ? 5.947 2.724 1.167 1.00 94.75 94 SER A C 1
ATOM 761 O O . SER A 1 94 ? 5.652 2.403 2.319 1.00 94.75 94 SER A O 1
ATOM 763 N N . PHE A 1 95 ? 5.215 3.585 0.453 1.00 93.00 95 PHE A N 1
ATOM 764 C CA . PHE A 1 95 ? 4.011 4.229 0.971 1.00 93.00 95 PHE A CA 1
ATOM 765 C C . PHE A 1 95 ? 2.917 3.201 1.300 1.00 93.00 95 PHE A C 1
ATOM 767 O O . PHE A 1 95 ? 2.341 3.236 2.389 1.00 93.00 95 PHE A O 1
ATOM 774 N N . SER A 1 96 ? 2.688 2.226 0.413 1.00 92.88 96 SER A N 1
ATOM 775 C CA . SER A 1 96 ? 1.747 1.119 0.653 1.00 92.88 96 SER A CA 1
ATOM 776 C C . SER A 1 96 ? 2.086 0.312 1.903 1.00 92.88 96 SER A C 1
ATOM 778 O O . SER A 1 96 ? 1.200 0.003 2.702 1.00 92.88 96 SER A O 1
ATOM 780 N N . CYS A 1 97 ? 3.363 -0.028 2.090 1.00 92.44 97 CYS A N 1
ATOM 781 C CA . CYS A 1 97 ? 3.814 -0.828 3.225 1.00 92.44 97 CYS A CA 1
ATOM 782 C C . CYS A 1 97 ? 3.623 -0.095 4.556 1.00 92.44 97 CYS A C 1
ATOM 784 O O . CYS A 1 97 ? 3.137 -0.698 5.514 1.00 92.44 97 CYS A O 1
ATOM 786 N N . ILE A 1 98 ? 3.922 1.207 4.598 1.00 92.94 98 ILE A N 1
ATOM 787 C CA . ILE A 1 98 ? 3.717 2.035 5.794 1.00 92.94 98 ILE A CA 1
ATOM 788 C C . ILE A 1 98 ? 2.229 2.119 6.146 1.00 92.94 98 ILE A C 1
ATOM 790 O O . ILE A 1 98 ? 1.870 1.949 7.310 1.00 92.94 98 ILE A O 1
ATOM 794 N N . ILE A 1 99 ? 1.355 2.328 5.157 1.00 89.94 99 ILE A N 1
ATOM 795 C CA . ILE A 1 99 ? -0.093 2.445 5.389 1.00 89.94 99 ILE A CA 1
ATOM 796 C C . ILE A 1 99 ? -0.683 1.145 5.945 1.00 89.94 99 ILE A C 1
ATOM 798 O O . ILE A 1 99 ? -1.542 1.186 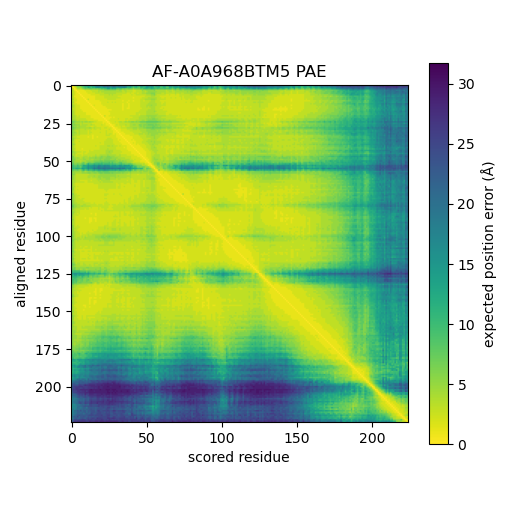6.823 1.00 89.94 99 ILE A O 1
ATOM 802 N N . VAL A 1 100 ? -0.245 -0.011 5.438 1.00 88.38 100 VAL A N 1
ATOM 803 C CA . VAL A 1 100 ? -0.855 -1.300 5.798 1.00 88.38 100 VAL A CA 1
ATOM 804 C C . VAL A 1 100 ? -0.257 -1.913 7.064 1.00 88.38 100 VAL A C 1
ATOM 806 O O . VAL A 1 100 ? -1.007 -2.468 7.865 1.00 88.38 100 VAL A O 1
ATOM 809 N N . GLY A 1 101 ? 1.063 -1.844 7.254 1.00 86.62 101 GLY A N 1
ATOM 810 C CA . GLY A 1 101 ? 1.753 -2.538 8.351 1.00 86.62 101 GLY A CA 1
ATOM 811 C C . GLY A 1 101 ? 2.775 -1.690 9.112 1.00 86.62 101 GLY A C 1
ATOM 812 O O . GLY A 1 101 ? 3.557 -2.227 9.900 1.00 86.62 101 GLY A O 1
ATOM 813 N N . GLY A 1 102 ? 2.784 -0.373 8.895 1.00 91.44 102 GLY A N 1
ATOM 814 C CA . GLY A 1 102 ? 3.666 0.558 9.594 1.00 91.44 102 GLY A CA 1
ATOM 815 C C . GLY A 1 102 ? 5.150 0.321 9.311 1.00 91.44 102 GLY A C 1
ATOM 816 O O . GLY A 1 102 ? 5.546 -0.184 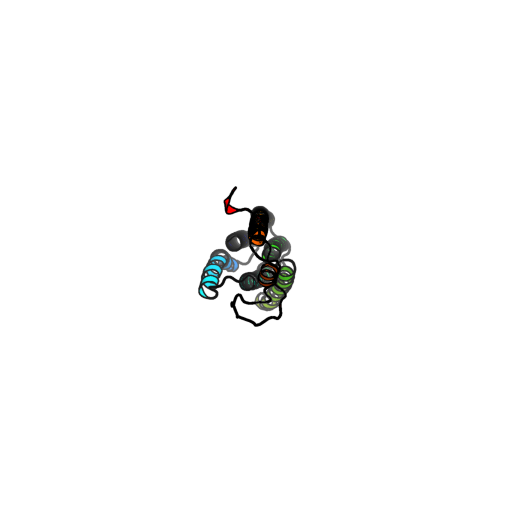8.258 1.00 91.44 102 GLY A O 1
ATOM 817 N N . LEU A 1 103 ? 5.993 0.688 10.280 1.00 92.50 103 LEU A N 1
ATOM 818 C CA . LEU A 1 103 ? 7.450 0.657 10.123 1.00 92.50 103 LEU A CA 1
ATOM 819 C C . LEU A 1 103 ? 8.009 -0.767 9.976 1.00 92.50 103 LEU A C 1
ATOM 821 O O . LEU A 1 103 ? 8.969 -0.983 9.239 1.00 92.50 103 LEU A O 1
ATOM 825 N N . ARG A 1 104 ? 7.384 -1.752 10.632 1.00 92.69 104 ARG A N 1
ATOM 826 C CA . ARG A 1 104 ? 7.776 -3.164 10.520 1.00 92.69 104 ARG A CA 1
ATOM 827 C C . ARG A 1 104 ? 7.604 -3.677 9.090 1.00 92.69 104 ARG A C 1
ATOM 829 O O . ARG A 1 104 ? 8.541 -4.246 8.536 1.00 92.69 104 ARG A O 1
ATOM 836 N N . ALA A 1 105 ? 6.438 -3.449 8.486 1.00 93.00 105 ALA A N 1
ATOM 837 C CA . ALA A 1 105 ? 6.188 -3.862 7.108 1.00 93.00 105 ALA A CA 1
ATOM 838 C C . ALA A 1 105 ? 7.081 -3.109 6.113 1.00 93.00 105 ALA A C 1
ATOM 840 O O . ALA A 1 105 ? 7.513 -3.688 5.121 1.00 93.00 105 ALA A O 1
ATOM 841 N N . TRP A 1 106 ? 7.411 -1.843 6.390 1.00 95.19 106 TRP A N 1
ATOM 842 C CA . TRP A 1 106 ? 8.379 -1.094 5.589 1.00 95.19 106 TRP A CA 1
ATOM 843 C C . TRP A 1 106 ? 9.791 -1.704 5.643 1.00 95.19 106 TRP A C 1
ATOM 845 O O . TRP A 1 106 ? 10.419 -1.871 4.600 1.00 95.19 106 TRP A O 1
ATOM 855 N N . ALA A 1 107 ? 10.267 -2.114 6.823 1.00 95.56 107 ALA A N 1
ATOM 856 C CA . ALA A 1 107 ? 11.560 -2.789 6.955 1.00 95.56 107 ALA A CA 1
ATOM 857 C C . ALA A 1 107 ? 11.590 -4.128 6.194 1.00 95.56 107 ALA A C 1
ATOM 859 O O . ALA A 1 107 ? 12.553 -4.422 5.485 1.00 95.56 107 ALA A O 1
ATOM 860 N N . LEU A 1 108 ? 10.507 -4.912 6.274 1.00 95.50 108 LEU A N 1
ATOM 861 C CA . LEU A 1 108 ? 10.358 -6.137 5.481 1.00 95.50 108 LEU A CA 1
ATOM 862 C C . LEU A 1 108 ? 10.307 -5.852 3.975 1.00 95.50 108 LEU A C 1
ATOM 864 O O . LEU A 1 108 ? 10.870 -6.616 3.199 1.00 95.50 108 LEU A O 1
ATOM 868 N N . ASN A 1 109 ? 9.687 -4.747 3.559 1.00 96.00 109 ASN A N 1
ATOM 869 C CA . ASN A 1 109 ? 9.688 -4.293 2.170 1.00 96.00 109 ASN A CA 1
ATOM 870 C C . ASN A 1 109 ? 11.103 -3.985 1.668 1.00 96.00 109 ASN A C 1
ATOM 872 O O . ASN A 1 109 ? 11.456 -4.439 0.586 1.00 96.00 109 ASN A O 1
ATOM 876 N N . VAL A 1 110 ? 11.933 -3.288 2.450 1.00 96.75 110 VAL A N 1
ATOM 877 C CA . VAL A 1 110 ? 13.334 -3.022 2.074 1.00 96.75 110 VAL A CA 1
ATOM 878 C C . VAL A 1 110 ? 14.110 -4.331 1.899 1.00 96.75 110 VAL A C 1
ATOM 880 O O . VAL A 1 110 ? 14.807 -4.503 0.899 1.00 96.75 110 VAL A O 1
ATOM 883 N N . ALA A 1 111 ? 13.942 -5.286 2.819 1.00 97.44 111 ALA A N 1
ATOM 884 C CA . ALA A 1 111 ? 14.565 -6.603 2.700 1.00 97.44 111 ALA A CA 1
ATOM 885 C C . ALA A 1 111 ? 14.072 -7.368 1.457 1.00 97.44 111 ALA A C 1
ATOM 887 O O . ALA A 1 111 ? 14.874 -7.935 0.720 1.00 97.44 111 ALA A O 1
ATOM 888 N N . ALA A 1 112 ? 12.766 -7.351 1.184 1.00 97.69 112 ALA A N 1
ATOM 889 C CA . ALA A 1 112 ? 12.173 -8.021 0.031 1.00 97.69 112 ALA A CA 1
ATOM 890 C C . ALA A 1 112 ? 12.618 -7.412 -1.305 1.00 97.69 112 ALA A C 1
ATOM 892 O O . ALA A 1 112 ? 12.914 -8.153 -2.240 1.00 97.69 112 ALA A O 1
ATOM 893 N N . LEU A 1 113 ? 12.726 -6.081 -1.378 1.00 97.56 113 LEU A N 1
ATOM 894 C CA . LEU A 1 113 ? 13.283 -5.367 -2.528 1.00 97.56 113 LEU A CA 1
ATOM 895 C C . LEU A 1 113 ? 14.733 -5.788 -2.782 1.00 97.56 113 LEU A C 1
ATOM 897 O O . LEU A 1 113 ? 15.080 -6.127 -3.911 1.00 97.56 113 LEU A O 1
ATOM 901 N N . ALA A 1 114 ? 15.560 -5.830 -1.732 1.00 97.25 114 ALA A N 1
ATOM 902 C CA . ALA A 1 114 ? 16.949 -6.270 -1.835 1.00 97.25 114 ALA A CA 1
ATOM 903 C C . ALA A 1 114 ? 17.049 -7.720 -2.333 1.00 97.25 114 ALA A C 1
ATOM 905 O O . ALA A 1 114 ? 17.821 -8.002 -3.245 1.00 97.25 114 ALA A O 1
ATOM 906 N N . VAL A 1 115 ? 16.225 -8.629 -1.804 1.00 97.81 115 VAL A N 1
ATOM 907 C CA . VAL A 1 115 ? 16.156 -10.023 -2.274 1.00 97.81 115 VAL A CA 1
ATOM 908 C C . VAL A 1 115 ? 15.691 -10.098 -3.735 1.00 97.81 115 VAL A C 1
ATOM 910 O O . VAL A 1 115 ? 16.263 -10.857 -4.516 1.00 97.81 115 VAL A O 1
ATOM 913 N N . GLY A 1 116 ? 14.709 -9.290 -4.141 1.00 96.75 116 GLY A N 1
ATOM 914 C CA . GLY A 1 116 ? 14.237 -9.205 -5.529 1.00 96.75 116 GLY A CA 1
ATOM 915 C C . GLY A 1 116 ? 15.327 -8.761 -6.503 1.00 96.75 116 GLY A C 1
ATOM 916 O O . GLY A 1 116 ? 15.493 -9.366 -7.563 1.00 96.75 116 GLY A O 1
ATOM 917 N N . ILE A 1 117 ? 16.120 -7.758 -6.122 1.00 95.88 117 ILE A N 1
ATOM 918 C CA . ILE A 1 117 ? 17.274 -7.293 -6.901 1.00 95.88 117 ILE A CA 1
ATOM 919 C C . ILE A 1 117 ? 18.352 -8.383 -6.961 1.00 95.88 117 ILE A C 1
ATOM 921 O O . ILE A 1 117 ? 18.772 -8.772 -8.046 1.00 95.88 117 ILE A O 1
ATOM 925 N N . LEU A 1 118 ? 18.767 -8.927 -5.812 1.00 96.06 118 LEU A N 1
ATOM 926 C CA . LEU A 1 118 ? 19.842 -9.925 -5.726 1.00 96.06 118 LEU A CA 1
ATOM 927 C C . LEU A 1 118 ? 19.543 -11.206 -6.513 1.00 96.06 118 LEU A C 1
ATOM 929 O O . LEU A 1 118 ? 20.450 -11.796 -7.090 1.00 96.06 118 LEU A O 1
ATOM 933 N N . THR A 1 119 ? 18.283 -11.640 -6.540 1.00 95.44 119 THR A N 1
ATOM 934 C CA . THR A 1 119 ? 17.868 -12.853 -7.264 1.00 95.44 119 THR A CA 1
ATOM 935 C C . THR A 1 119 ? 17.719 -12.628 -8.767 1.00 95.44 119 THR A C 1
ATOM 937 O O . THR A 1 119 ? 17.971 -13.542 -9.548 1.00 95.44 119 THR A O 1
ATOM 940 N N . SER A 1 120 ? 17.330 -11.423 -9.189 1.00 93.69 120 SER A N 1
ATOM 941 C CA . SER A 1 120 ? 17.123 -11.087 -10.604 1.00 93.69 120 SER A CA 1
ATOM 942 C C . SER A 1 120 ? 18.399 -10.633 -11.324 1.00 93.69 120 SER A C 1
ATOM 944 O O . SER A 1 120 ? 18.522 -10.854 -12.528 1.00 93.69 120 SER A O 1
ATOM 946 N N . LEU A 1 121 ? 19.374 -10.068 -10.604 1.00 93.31 121 LEU A N 1
ATOM 947 C CA . LEU A 1 121 ? 20.620 -9.547 -11.177 1.00 93.31 121 LEU A CA 1
ATOM 948 C C . LEU A 1 121 ? 21.435 -10.594 -11.969 1.00 93.31 121 LEU A C 1
ATOM 950 O O . LEU A 1 121 ? 21.858 -10.273 -13.081 1.00 93.31 121 LEU A O 1
ATOM 954 N N . PRO A 1 122 ? 21.618 -11.846 -11.494 1.00 93.12 122 PRO A N 1
ATOM 955 C CA . PRO A 1 122 ? 22.319 -12.877 -12.264 1.00 93.12 122 PRO A CA 1
ATOM 956 C C . PRO A 1 122 ? 21.568 -13.323 -13.526 1.00 93.12 122 PRO A C 1
ATOM 958 O O . PRO A 1 122 ? 22.194 -13.802 -14.465 1.00 93.12 122 PRO A O 1
ATOM 961 N N . LEU A 1 123 ? 20.236 -13.192 -13.543 1.00 90.19 123 LEU A N 1
ATOM 962 C CA . LEU A 1 123 ? 19.383 -13.647 -14.645 1.00 90.19 123 LEU A CA 1
ATOM 963 C C . LEU A 1 123 ? 19.303 -12.613 -15.773 1.00 90.19 123 LEU A C 1
ATOM 965 O O . LEU A 1 123 ? 19.362 -12.971 -16.944 1.00 90.19 123 LEU A O 1
ATOM 969 N N . ALA A 1 124 ? 19.150 -11.336 -15.417 1.00 85.56 124 ALA A N 1
ATOM 970 C CA . ALA A 1 124 ? 18.987 -10.242 -16.372 1.00 85.56 124 ALA A CA 1
ATOM 971 C C . ALA A 1 124 ? 20.325 -9.648 -16.849 1.00 85.56 124 ALA A C 1
ATOM 973 O O . ALA A 1 124 ? 20.389 -9.046 -17.921 1.00 85.56 124 ALA A O 1
ATOM 974 N N . GLY A 1 125 ? 21.390 -9.821 -16.060 1.00 83.69 125 GLY A N 1
ATOM 975 C CA . GLY A 1 125 ? 22.661 -9.131 -16.248 1.00 83.69 125 GLY A CA 1
ATOM 976 C C . GLY A 1 125 ? 22.649 -7.716 -15.660 1.00 83.69 125 GLY A C 1
ATOM 977 O O . GLY A 1 125 ? 21.605 -7.089 -15.477 1.00 83.69 125 GLY A O 1
ATOM 978 N N . ALA A 1 126 ? 23.836 -7.200 -15.344 1.00 79.31 126 ALA A N 1
ATOM 979 C CA . ALA A 1 126 ? 23.996 -5.850 -14.813 1.00 79.31 126 ALA A CA 1
ATOM 980 C C . ALA A 1 126 ? 24.074 -4.839 -15.967 1.00 79.31 126 ALA A C 1
ATOM 982 O O . ALA A 1 126 ? 25.131 -4.640 -16.561 1.00 79.31 126 ALA A O 1
ATOM 983 N N . SER A 1 127 ? 22.946 -4.205 -16.286 1.00 84.06 127 SER A N 1
ATOM 984 C CA . SER A 1 127 ? 22.879 -3.047 -17.184 1.00 84.06 127 SER A CA 1
ATOM 985 C C . SER A 1 127 ? 22.434 -1.827 -16.384 1.00 84.06 127 SER A C 1
ATOM 987 O O . SER A 1 127 ? 21.530 -1.920 -15.557 1.00 84.06 127 SER A O 1
ATOM 989 N N . PHE A 1 128 ? 23.128 -0.705 -16.569 1.00 87.25 128 PHE A N 1
ATOM 990 C CA . PHE A 1 128 ? 22.897 0.517 -15.807 1.00 87.25 128 PHE A CA 1
ATOM 991 C C . PHE A 1 128 ? 22.695 1.686 -16.770 1.00 87.25 128 PHE A C 1
ATOM 993 O O . PHE A 1 128 ? 23.656 2.192 -17.351 1.00 87.25 128 PHE A O 1
ATOM 1000 N N . GLN A 1 129 ? 21.441 2.104 -16.938 1.00 89.56 129 GLN A N 1
ATOM 1001 C CA . GLN A 1 129 ? 21.043 3.250 -17.755 1.00 89.56 129 GLN A CA 1
ATOM 1002 C C . GLN A 1 129 ? 20.321 4.288 -16.887 1.00 89.56 129 GLN A C 1
ATOM 1004 O O . GLN A 1 129 ? 19.093 4.319 -16.831 1.00 89.56 129 GLN A O 1
ATOM 1009 N N . PRO A 1 130 ? 21.062 5.161 -16.186 1.00 88.06 130 PRO A N 1
ATOM 1010 C CA . PRO A 1 130 ? 20.472 5.999 -15.148 1.00 88.06 130 PRO A CA 1
ATOM 1011 C C . PRO A 1 130 ? 19.578 7.120 -15.693 1.00 88.06 130 PRO A C 1
ATOM 1013 O O . PRO A 1 130 ? 18.657 7.559 -15.001 1.00 88.06 130 PRO A O 1
ATOM 1016 N N . TRP A 1 131 ? 19.840 7.595 -16.913 1.00 91.75 131 TRP A N 1
ATOM 1017 C CA . TRP A 1 131 ? 19.143 8.740 -17.495 1.00 91.75 131 TRP A CA 1
ATOM 1018 C C . TRP A 1 131 ? 17.922 8.298 -18.299 1.00 91.75 131 TRP A C 1
ATOM 1020 O O . TRP A 1 131 ? 18.037 7.776 -19.406 1.00 91.75 131 TRP A O 1
ATOM 1030 N N . ALA A 1 132 ? 16.744 8.551 -17.734 1.00 92.69 132 ALA A N 1
ATOM 1031 C CA . ALA A 1 132 ? 15.470 8.343 -18.406 1.00 92.69 132 ALA A CA 1
ATOM 1032 C C . ALA A 1 132 ? 15.169 9.481 -19.405 1.00 92.69 132 ALA A C 1
ATOM 1034 O O . ALA A 1 132 ? 15.441 10.648 -19.099 1.00 92.69 132 ALA A O 1
ATOM 1035 N N . PRO A 1 133 ? 14.530 9.186 -20.553 1.00 94.88 133 PRO A N 1
ATOM 1036 C CA . PRO A 1 133 ? 14.008 10.211 -21.452 1.00 94.88 133 PRO A CA 1
ATOM 1037 C C . PRO A 1 133 ? 13.051 11.180 -20.730 1.00 94.88 133 PRO A C 1
ATOM 1039 O O . PRO A 1 133 ? 12.295 10.7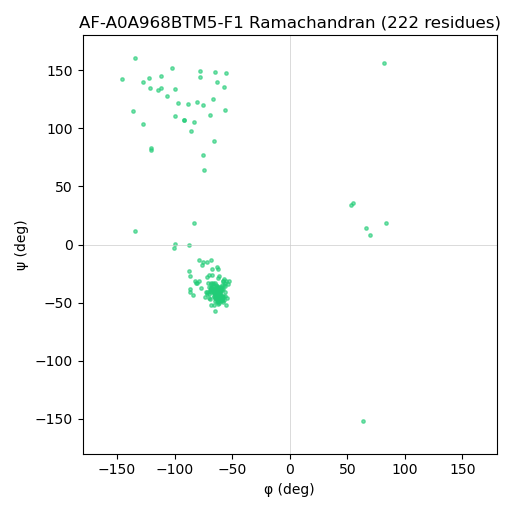44 -19.853 1.00 94.88 133 PRO A O 1
ATOM 1042 N N . PRO A 1 134 ? 12.995 12.471 -21.114 1.00 95.06 134 PRO A N 1
ATOM 1043 C CA . PRO A 1 134 ? 12.174 13.470 -20.420 1.00 95.06 134 PRO A CA 1
ATOM 1044 C C . PRO A 1 134 ? 10.687 13.102 -20.322 1.00 95.06 134 PRO A C 1
ATOM 1046 O O . PRO A 1 134 ? 10.041 13.341 -19.305 1.00 95.06 134 PRO A O 1
ATOM 1049 N N . THR A 1 135 ? 10.142 12.463 -21.354 1.00 94.69 135 THR A N 1
ATOM 1050 C CA . THR A 1 135 ? 8.756 11.975 -21.389 1.00 94.69 135 THR A CA 1
ATOM 1051 C C . THR A 1 135 ? 8.493 10.891 -20.342 1.00 94.69 135 THR A C 1
ATOM 1053 O O . THR A 1 135 ? 7.467 10.936 -19.665 1.00 94.69 135 THR A O 1
ATOM 1056 N N . LEU A 1 136 ? 9.432 9.961 -20.142 1.00 96.12 136 LEU A N 1
ATOM 1057 C CA . LEU A 1 136 ? 9.341 8.920 -19.114 1.00 96.12 136 LEU A CA 1
ATOM 1058 C C . LEU A 1 136 ? 9.456 9.508 -17.698 1.00 96.12 136 LEU A C 1
ATOM 1060 O O . LEU A 1 136 ? 8.742 9.085 -16.787 1.00 96.12 136 LEU A O 1
ATOM 1064 N N . VAL A 1 137 ? 10.315 10.514 -17.513 1.00 96.81 137 VAL A N 1
ATOM 1065 C CA . VAL A 1 137 ? 10.448 11.257 -16.247 1.00 96.81 137 VAL A CA 1
ATOM 1066 C C . VAL A 1 137 ? 9.129 11.931 -15.872 1.00 96.81 137 VAL A C 1
ATOM 1068 O O . VAL A 1 137 ? 8.646 11.763 -14.754 1.00 96.81 137 VAL A O 1
ATOM 1071 N N . VAL A 1 138 ? 8.506 12.645 -16.813 1.00 97.06 138 VAL A N 1
ATOM 1072 C CA . VAL A 1 138 ? 7.220 13.316 -16.577 1.00 97.06 138 VAL A CA 1
ATOM 1073 C C . VAL A 1 138 ? 6.108 12.294 -16.335 1.00 97.06 138 VAL A C 1
ATOM 1075 O O . VAL A 1 138 ? 5.351 12.443 -15.378 1.00 97.06 138 VAL A O 1
ATOM 1078 N N . ALA A 1 139 ? 6.026 11.228 -17.137 1.00 96.31 139 ALA A N 1
ATOM 1079 C CA . ALA A 1 139 ? 4.992 10.204 -16.983 1.00 96.31 139 ALA A CA 1
ATOM 1080 C C . ALA A 1 139 ? 5.086 9.474 -15.632 1.00 96.31 139 ALA A C 1
ATOM 1082 O O . ALA A 1 139 ? 4.071 9.307 -14.951 1.00 96.31 139 ALA A O 1
ATOM 1083 N N . SER A 1 140 ? 6.293 9.083 -15.209 1.00 96.38 140 SER A N 1
ATOM 1084 C CA . SER A 1 140 ? 6.518 8.463 -13.895 1.00 96.38 140 SER A CA 1
ATOM 1085 C C . SER A 1 140 ? 6.222 9.434 -12.748 1.00 96.38 140 SER A C 1
ATOM 1087 O O . SER A 1 140 ? 5.501 9.077 -11.822 1.00 96.38 140 SER A O 1
ATOM 1089 N N . GLY A 1 141 ? 6.665 10.691 -12.841 1.00 97.12 141 GLY A N 1
ATOM 1090 C CA . GLY A 1 141 ? 6.368 11.709 -11.831 1.00 97.12 141 GLY A CA 1
ATOM 1091 C C . GLY A 1 141 ? 4.868 11.986 -11.672 1.00 97.12 141 GLY A C 1
ATOM 1092 O O . GLY A 1 141 ? 4.355 11.987 -10.554 1.00 97.12 141 GLY A O 1
ATOM 1093 N N . VAL A 1 142 ? 4.138 12.170 -12.778 1.00 97.62 142 VAL A N 1
ATOM 1094 C CA . VAL A 1 142 ? 2.691 12.457 -12.763 1.00 97.62 142 VAL A CA 1
ATOM 1095 C C . VAL A 1 142 ? 1.893 11.273 -12.221 1.00 97.62 142 VAL A C 1
ATOM 1097 O O . VAL A 1 142 ? 1.006 11.458 -11.386 1.00 97.62 142 VAL A O 1
ATOM 1100 N N . THR A 1 143 ? 2.212 10.052 -12.655 1.00 96.75 143 THR A N 1
ATOM 1101 C CA . THR A 1 143 ? 1.515 8.843 -12.189 1.00 96.75 143 THR A CA 1
ATOM 1102 C C . THR A 1 143 ? 1.758 8.588 -10.704 1.00 96.75 143 THR A C 1
ATOM 1104 O O . THR A 1 143 ? 0.811 8.283 -9.976 1.00 96.75 143 THR A O 1
ATOM 1107 N N . THR A 1 144 ? 2.983 8.796 -10.217 1.00 96.75 144 THR A N 1
ATOM 1108 C CA . THR A 1 144 ? 3.296 8.698 -8.787 1.00 96.75 144 THR A CA 1
ATOM 1109 C C . THR A 1 144 ? 2.655 9.813 -7.968 1.00 96.75 144 THR A C 1
ATOM 1111 O O . THR A 1 144 ? 2.115 9.533 -6.900 1.00 96.75 144 THR A O 1
ATOM 1114 N N . ALA A 1 145 ? 2.639 11.057 -8.451 1.00 97.19 145 ALA A N 1
ATOM 1115 C CA . ALA A 1 145 ? 1.958 12.154 -7.764 1.00 97.19 145 ALA A CA 1
ATOM 1116 C C . ALA A 1 145 ? 0.454 11.874 -7.626 1.00 97.19 145 ALA A C 1
ATOM 1118 O O . ALA A 1 145 ? -0.098 11.962 -6.528 1.00 97.19 145 ALA A O 1
ATOM 1119 N N . PHE A 1 146 ? -0.193 11.445 -8.714 1.00 96.50 146 PHE A N 1
ATOM 1120 C CA . PHE A 1 146 ? -1.597 11.041 -8.699 1.00 96.50 146 PHE A CA 1
ATOM 1121 C C . PHE A 1 146 ? -1.845 9.891 -7.715 1.00 96.50 146 PHE A C 1
ATOM 1123 O O . PHE A 1 146 ? -2.770 9.956 -6.903 1.00 96.50 146 PHE A O 1
ATOM 1130 N N . TYR A 1 147 ? -0.976 8.877 -7.730 1.00 95.38 147 TYR A N 1
ATOM 1131 C CA . TYR A 1 147 ? -1.018 7.770 -6.782 1.00 95.38 147 TYR A CA 1
ATOM 1132 C C . TYR A 1 147 ? -0.968 8.256 -5.327 1.00 95.38 147 TYR A C 1
ATOM 1134 O O . TYR A 1 147 ? -1.837 7.904 -4.528 1.00 95.38 147 TYR A O 1
ATOM 1142 N N . VAL A 1 148 ? 0.012 9.096 -4.982 1.00 94.94 148 VAL A N 1
ATOM 1143 C CA . VAL A 1 148 ? 0.193 9.613 -3.618 1.00 94.94 148 VAL A CA 1
ATOM 1144 C C . VAL A 1 148 ? -1.010 10.446 -3.181 1.00 94.94 148 VAL A C 1
ATOM 1146 O O . VAL A 1 148 ? -1.488 10.256 -2.065 1.00 94.94 148 VAL A O 1
ATOM 1149 N N . CYS A 1 149 ? -1.552 11.312 -4.042 1.00 95.31 149 CYS A N 1
ATOM 1150 C CA . CYS A 1 149 ? -2.733 12.119 -3.723 1.00 95.31 149 CYS A CA 1
ATOM 1151 C C . CYS A 1 149 ? -3.962 11.254 -3.416 1.00 95.31 149 CYS A C 1
ATOM 1153 O O . CYS A 1 149 ? -4.632 11.459 -2.402 1.00 95.31 149 CYS A O 1
ATOM 1155 N N . VAL A 1 150 ? -4.244 10.260 -4.261 1.00 94.19 150 VAL A N 1
ATOM 1156 C CA . VAL A 1 150 ? -5.374 9.344 -4.058 1.00 94.19 150 VAL A CA 1
ATOM 1157 C C . VAL A 1 150 ? -5.174 8.515 -2.788 1.00 94.19 150 VAL A C 1
ATOM 1159 O O . VAL A 1 150 ? -6.098 8.372 -1.985 1.00 94.19 150 VAL A O 1
ATOM 1162 N N . MET A 1 151 ? -3.960 8.016 -2.552 1.00 92.00 151 MET A N 1
ATOM 1163 C CA . MET A 1 151 ? -3.642 7.266 -1.339 1.00 92.00 151 MET A CA 1
ATOM 1164 C C . MET A 1 151 ? -3.755 8.118 -0.075 1.00 92.00 151 MET A C 1
ATOM 1166 O O . MET A 1 151 ? -4.327 7.654 0.908 1.00 92.00 151 MET A O 1
ATOM 1170 N N . ALA A 1 152 ? -3.284 9.365 -0.101 1.00 92.81 152 ALA A N 1
ATOM 1171 C CA . ALA A 1 152 ? -3.415 10.306 1.009 1.00 92.81 152 ALA A CA 1
ATOM 1172 C C . ALA A 1 152 ? -4.886 10.623 1.326 1.00 92.81 152 ALA A C 1
ATOM 1174 O O . ALA A 1 152 ? -5.283 10.700 2.488 1.00 92.81 152 ALA A O 1
ATOM 1175 N N . PHE A 1 153 ? -5.730 10.748 0.301 1.00 92.81 153 PHE A N 1
ATOM 1176 C CA . PHE A 1 153 ? -7.167 10.911 0.501 1.00 92.81 153 PHE A CA 1
ATOM 1177 C C . PHE A 1 153 ? -7.793 9.671 1.161 1.00 92.81 153 PHE A C 1
ATOM 1179 O O . PHE A 1 153 ? -8.562 9.791 2.118 1.00 92.81 153 PHE A O 1
ATOM 1186 N N . TYR A 1 154 ? -7.422 8.464 0.719 1.00 89.88 154 TYR A N 1
ATOM 1187 C CA . TYR A 1 154 ? -7.907 7.229 1.339 1.00 89.88 154 TYR A CA 1
ATOM 1188 C C . TYR A 1 154 ? -7.435 7.053 2.784 1.00 89.88 154 TYR A C 1
ATOM 1190 O O . TYR A 1 154 ? -8.223 6.597 3.616 1.00 89.88 154 TYR A O 1
ATOM 1198 N N . THR A 1 155 ? -6.190 7.405 3.110 1.00 91.31 155 THR A N 1
ATOM 1199 C CA . THR A 1 155 ? -5.694 7.336 4.494 1.00 91.31 155 THR A CA 1
ATOM 1200 C C . THR A 1 155 ? -6.403 8.345 5.388 1.00 91.31 155 THR A C 1
ATOM 1202 O O . THR A 1 155 ? -6.789 7.993 6.502 1.00 91.31 155 THR A O 1
ATOM 1205 N N . TYR A 1 156 ? -6.678 9.555 4.894 1.00 92.69 156 TYR A N 1
ATOM 1206 C CA . TYR A 1 156 ? -7.489 10.548 5.601 1.00 92.69 156 TYR A CA 1
ATOM 1207 C C . TYR A 1 156 ? -8.903 10.030 5.910 1.00 92.69 156 TYR A C 1
ATOM 1209 O O . TYR A 1 156 ? -9.371 10.127 7.049 1.00 92.69 156 TYR A O 1
ATOM 1217 N N . LEU A 1 157 ? -9.575 9.422 4.925 1.00 91.69 157 LEU A N 1
ATOM 1218 C CA . LEU A 1 157 ? -10.902 8.830 5.124 1.00 91.69 157 LEU A CA 1
ATOM 1219 C C . LEU A 1 157 ? -10.876 7.692 6.154 1.00 91.69 157 LEU A C 1
ATOM 1221 O O . LEU A 1 157 ? -11.746 7.629 7.024 1.00 91.69 157 LEU A O 1
ATOM 1225 N N . GLN A 1 158 ? -9.866 6.819 6.096 1.00 90.38 158 GLN A N 1
ATOM 1226 C CA . GLN A 1 158 ? -9.695 5.734 7.065 1.00 90.38 158 GLN A CA 1
ATOM 1227 C C . GLN A 1 158 ? -9.435 6.255 8.478 1.00 90.38 158 GLN A C 1
ATOM 1229 O O . GLN A 1 158 ? -10.037 5.755 9.427 1.00 90.38 158 GLN A O 1
ATOM 1234 N N . ALA A 1 159 ? -8.587 7.276 8.627 1.00 92.12 159 ALA A N 1
ATOM 1235 C CA . ALA A 1 159 ? -8.303 7.889 9.919 1.00 92.12 159 ALA A CA 1
ATOM 1236 C C . ALA A 1 159 ? -9.575 8.483 10.544 1.00 92.12 159 ALA A C 1
ATOM 1238 O O . ALA A 1 159 ? -9.859 8.242 11.716 1.00 92.12 159 ALA A O 1
ATOM 1239 N N . ARG A 1 160 ? -10.401 9.183 9.753 1.00 94.94 160 ARG A N 1
ATOM 1240 C CA . ARG A 1 160 ? -11.692 9.715 10.222 1.00 94.94 160 ARG A CA 1
ATOM 1241 C C . ARG A 1 160 ? -12.674 8.621 10.621 1.00 94.94 160 ARG A C 1
ATOM 1243 O O . ARG A 1 160 ? -13.301 8.731 11.674 1.00 94.94 160 ARG A O 1
ATOM 1250 N N . ALA A 1 161 ? -12.794 7.570 9.812 1.00 93.12 161 ALA A N 1
ATOM 1251 C CA . ALA A 1 161 ? -13.658 6.435 10.123 1.00 93.12 161 ALA A CA 1
ATOM 1252 C C . ALA A 1 161 ? -13.214 5.719 11.409 1.00 93.12 161 ALA A C 1
ATOM 1254 O O . ALA A 1 161 ? -14.052 5.366 12.236 1.00 93.12 161 ALA A O 1
ATOM 1255 N N . LEU A 1 162 ? -11.901 5.564 11.614 1.00 93.94 162 LEU A N 1
ATOM 1256 C CA . LEU A 1 162 ? -11.335 4.976 12.826 1.00 93.94 162 LEU A CA 1
ATOM 1257 C C . LEU A 1 162 ? -11.647 5.820 14.069 1.00 93.94 162 LEU A C 1
ATOM 1259 O O . LEU A 1 162 ? -12.065 5.270 15.087 1.00 93.94 162 LEU A O 1
ATOM 1263 N N . VAL A 1 163 ? -11.473 7.143 13.991 1.00 96.19 163 VAL A N 1
ATOM 1264 C CA . VAL A 1 163 ? -11.794 8.056 15.100 1.00 96.19 163 VAL A CA 1
ATOM 1265 C C . VAL A 1 163 ? -13.284 7.989 15.447 1.00 96.19 163 VAL A C 1
ATOM 1267 O O . VAL A 1 163 ? -13.617 7.850 16.622 1.00 96.19 163 VAL A O 1
ATOM 1270 N N . ALA A 1 164 ? -14.168 7.998 14.444 1.00 96.00 164 ALA A N 1
ATOM 1271 C CA . ALA A 1 164 ? -15.614 7.886 14.648 1.00 96.00 164 ALA A CA 1
ATOM 1272 C C . ALA A 1 164 ? -16.032 6.525 15.241 1.00 96.00 164 ALA A C 1
ATOM 1274 O O . ALA A 1 164 ? -16.864 6.458 16.146 1.00 96.00 164 ALA A O 1
ATOM 1275 N N . ALA A 1 165 ? -15.428 5.425 14.780 1.00 95.81 165 ALA A N 1
A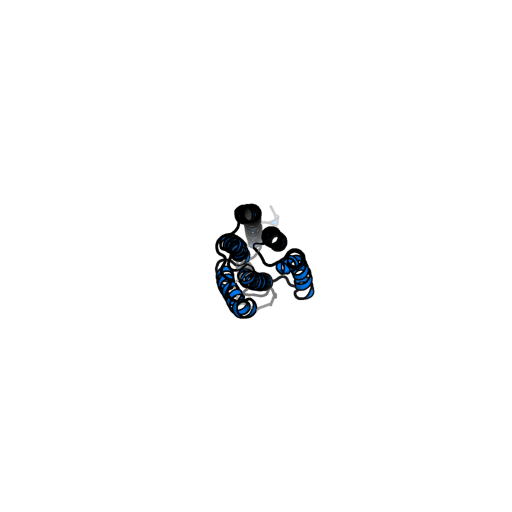TOM 1276 C CA . ALA A 1 165 ? -15.675 4.100 15.346 1.00 95.81 165 ALA A CA 1
ATOM 1277 C C . ALA A 1 165 ? -15.213 4.023 16.811 1.00 95.81 165 ALA A C 1
ATOM 1279 O O . ALA A 1 165 ? -15.930 3.501 17.664 1.00 95.81 165 AL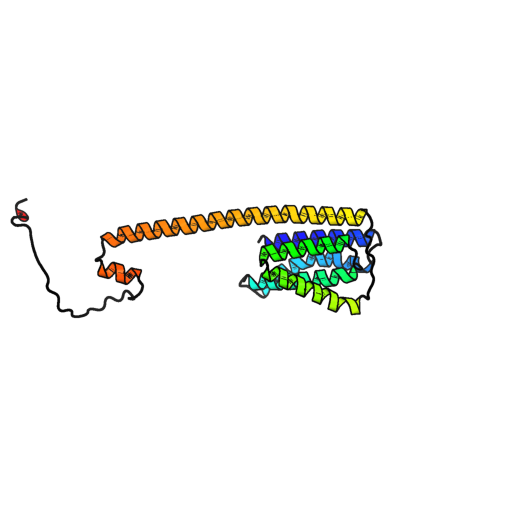A A O 1
ATOM 1280 N N . LYS A 1 166 ? -14.046 4.601 17.126 1.00 96.06 166 LYS A N 1
ATOM 1281 C CA . LYS A 1 166 ? -13.528 4.671 18.497 1.00 96.06 166 LYS A CA 1
ATOM 1282 C C . LYS A 1 166 ? -14.450 5.480 19.411 1.00 96.06 166 LYS A C 1
ATOM 1284 O O . LYS A 1 166 ? -14.725 5.031 20.522 1.00 96.06 166 LYS A O 1
ATOM 1289 N N . SER A 1 167 ? -14.945 6.637 18.963 1.00 96.25 167 SER A N 1
ATOM 1290 C CA . SER A 1 167 ? -15.876 7.445 19.762 1.00 96.25 167 SER A CA 1
ATOM 1291 C C . SER A 1 167 ? -17.201 6.724 20.000 1.00 96.25 167 SER A C 1
ATOM 1293 O O . SER A 1 167 ? -17.721 6.775 21.110 1.00 96.25 167 SER A O 1
ATOM 1295 N N . GLN A 1 168 ? -17.715 5.993 19.005 1.00 96.25 168 GLN A N 1
ATOM 1296 C CA . GLN A 1 168 ? -18.942 5.209 19.160 1.00 96.25 168 GLN A CA 1
ATOM 1297 C C . GLN A 1 168 ? -18.778 4.086 20.192 1.00 96.25 168 GLN A C 1
ATOM 1299 O O . GLN A 1 168 ? -19.643 3.904 21.047 1.00 96.25 168 GLN A O 1
ATOM 1304 N N . ILE A 1 169 ? -17.652 3.363 20.152 1.00 96.12 169 ILE A N 1
ATOM 1305 C CA . ILE A 1 169 ? -17.334 2.316 21.135 1.00 96.12 169 ILE A CA 1
ATOM 1306 C C . ILE A 1 169 ? -17.243 2.913 22.543 1.00 96.12 169 ILE A C 1
ATOM 1308 O O . ILE A 1 169 ? -17.776 2.344 23.495 1.00 96.12 169 ILE A O 1
ATOM 1312 N N . GLN A 1 170 ? -16.591 4.068 22.680 1.00 96.25 170 GLN A N 1
ATOM 1313 C CA . GLN A 1 170 ? -16.460 4.748 23.964 1.00 96.25 170 GLN A CA 1
ATOM 1314 C C . GLN A 1 170 ? -17.824 5.185 24.514 1.00 96.25 170 GLN A C 1
ATOM 1316 O O . GLN A 1 170 ? -18.128 4.918 25.675 1.00 96.25 170 GLN A O 1
ATOM 1321 N N . TYR A 1 171 ? -18.676 5.765 23.669 1.00 96.00 171 TYR A N 1
ATOM 1322 C CA . TYR A 1 171 ? -20.030 6.162 24.044 1.00 96.00 171 TYR A CA 1
ATOM 1323 C C . TYR A 1 171 ? -20.881 4.969 24.502 1.00 96.00 171 TYR A C 1
ATOM 1325 O O . TYR A 1 171 ? -21.519 5.021 25.553 1.00 96.00 171 TYR A O 1
ATOM 1333 N N . GLN A 1 172 ? -20.849 3.854 23.764 1.00 95.38 172 GLN A N 1
ATOM 1334 C CA . GLN A 1 172 ? -21.554 2.629 24.157 1.00 95.38 172 GLN A CA 1
ATOM 1335 C C . GLN A 1 172 ? -21.041 2.070 25.489 1.00 95.38 172 GLN A C 1
ATOM 1337 O O . GLN A 1 172 ? -21.831 1.604 26.314 1.00 95.38 172 GLN A O 1
ATOM 1342 N N . ARG A 1 173 ? -19.727 2.145 25.729 1.00 94.12 173 ARG A N 1
ATOM 1343 C CA . ARG A 1 173 ? -19.119 1.734 26.997 1.00 94.12 173 ARG A CA 1
ATOM 1344 C C . ARG A 1 173 ? -19.616 2.595 28.157 1.00 94.12 173 ARG A C 1
ATOM 1346 O O . ARG A 1 173 ? -19.993 2.050 29.189 1.00 94.12 173 ARG A O 1
ATOM 1353 N N . GLU A 1 174 ? -19.661 3.912 27.985 1.00 94.62 174 GLU A N 1
ATOM 1354 C CA . GLU A 1 174 ? -20.164 4.846 29.000 1.00 94.62 174 GLU A CA 1
ATOM 1355 C C . GLU A 1 174 ? -21.649 4.617 29.302 1.00 94.62 174 GLU A C 1
ATOM 1357 O O . GLU A 1 174 ? -22.032 4.534 30.470 1.00 94.62 174 GLU A O 1
ATOM 1362 N N . GLN A 1 175 ? -22.478 4.415 28.273 1.00 93.56 175 GLN A N 1
ATOM 1363 C CA . GLN A 1 175 ? -23.888 4.060 28.452 1.00 93.56 175 GLN A CA 1
ATOM 1364 C C . GLN A 1 175 ? -24.066 2.738 29.208 1.00 93.56 175 GLN A C 1
ATOM 1366 O O . GLN A 1 175 ? -24.891 2.656 30.120 1.00 93.56 175 GLN A O 1
ATOM 1371 N N . SER A 1 176 ? -23.286 1.710 28.856 1.00 90.38 176 SER A N 1
ATOM 1372 C CA . SER A 1 176 ? -23.323 0.412 29.536 1.00 90.38 176 SER A CA 1
ATOM 1373 C C . SER A 1 176 ? -22.928 0.540 31.010 1.00 90.38 176 SER A C 1
ATOM 1375 O O . SER A 1 176 ? -23.625 0.006 31.871 1.00 90.38 176 SER A O 1
ATOM 1377 N N . ILE A 1 177 ? -21.880 1.308 31.324 1.00 88.38 177 ILE A N 1
ATOM 1378 C CA . ILE A 1 177 ? -21.463 1.577 32.708 1.00 88.38 177 ILE A CA 1
ATOM 1379 C C . ILE A 1 177 ? -22.563 2.324 33.474 1.00 88.38 177 ILE A C 1
ATOM 1381 O O . ILE A 1 177 ? -22.905 1.936 34.593 1.00 88.38 177 ILE A O 1
ATOM 1385 N N . ALA A 1 178 ? -23.158 3.358 32.874 1.00 90.06 178 ALA A N 1
ATOM 1386 C CA . ALA A 1 178 ? -24.225 4.133 33.502 1.00 90.06 178 ALA A CA 1
ATOM 1387 C C . ALA A 1 178 ? -25.474 3.281 33.792 1.00 90.06 178 ALA A C 1
ATOM 1389 O O . ALA A 1 178 ? -26.072 3.403 34.864 1.00 90.06 178 ALA A O 1
ATOM 1390 N N . LEU A 1 179 ? -25.860 2.393 32.868 1.00 88.50 179 LEU A N 1
ATOM 1391 C CA . LEU A 1 179 ? -26.968 1.458 33.069 1.00 88.50 179 LEU A CA 1
ATOM 1392 C C . LEU A 1 179 ? -26.661 0.469 34.200 1.00 88.50 179 LEU A C 1
ATOM 1394 O O . LEU A 1 179 ? -27.479 0.308 35.106 1.00 88.50 179 LEU A O 1
ATOM 1398 N N . SER A 1 180 ? -25.467 -0.127 34.196 1.00 84.94 180 SER A N 1
ATOM 1399 C CA . SER A 1 180 ? -25.016 -1.032 35.259 1.00 84.94 180 SER A CA 1
ATOM 1400 C C . SER A 1 180 ? -25.033 -0.359 36.634 1.00 84.94 180 SER A C 1
ATOM 1402 O O . SER A 1 180 ? -25.455 -0.974 37.610 1.00 84.94 180 SER A O 1
ATOM 1404 N N . HIS A 1 181 ? -24.657 0.921 36.724 1.00 83.75 181 HIS A N 1
ATOM 1405 C CA . HIS A 1 181 ? -24.715 1.677 37.978 1.00 83.75 181 HIS A CA 1
ATOM 1406 C C . HIS A 1 181 ? -26.157 1.940 38.449 1.00 83.75 181 HIS A C 1
ATOM 1408 O O . HIS A 1 181 ? -26.437 1.903 39.646 1.00 83.75 181 HIS A O 1
ATOM 1414 N N . LYS A 1 182 ? -27.106 2.181 37.533 1.00 84.88 182 LYS A N 1
ATOM 1415 C CA . LYS A 1 182 ? -28.533 2.299 37.893 1.00 84.88 182 LYS A CA 1
ATOM 1416 C C . LYS A 1 182 ? -29.093 0.975 38.419 1.00 84.88 182 LYS A C 1
ATOM 1418 O O . LYS A 1 182 ? -29.831 0.986 39.400 1.00 84.88 182 LYS A O 1
ATOM 1423 N N . LEU A 1 183 ? -28.712 -0.149 37.810 1.00 81.81 183 LEU A N 1
ATOM 1424 C CA . LEU A 1 183 ? -29.118 -1.488 38.252 1.00 81.81 183 LEU A CA 1
ATOM 1425 C C . LEU A 1 183 ? -28.494 -1.874 39.602 1.00 81.81 183 LEU A C 1
ATOM 1427 O O . LEU A 1 183 ? -29.156 -2.509 40.418 1.00 81.81 183 LEU A O 1
ATOM 1431 N N . ALA A 1 184 ? -27.265 -1.426 39.879 1.00 82.06 184 ALA A N 1
ATOM 1432 C CA . ALA A 1 184 ? -26.574 -1.657 41.149 1.00 82.06 184 ALA A CA 1
ATOM 1433 C C . ALA A 1 184 ? -27.375 -1.190 42.373 1.00 82.06 184 ALA A C 1
ATOM 1435 O O . ALA A 1 184 ? -27.295 -1.811 43.426 1.00 82.06 184 ALA A O 1
ATOM 1436 N N . LYS A 1 185 ? -28.191 -0.135 42.229 1.00 81.31 185 LYS A N 1
ATOM 1437 C CA . LYS A 1 185 ? -29.039 0.391 43.312 1.00 81.31 185 LYS A CA 1
ATOM 1438 C C . LYS A 1 185 ? -30.082 -0.621 43.811 1.00 81.31 185 LYS A C 1
ATOM 1440 O O . LYS A 1 185 ? -30.564 -0.483 44.930 1.00 81.31 185 LYS A O 1
ATOM 1445 N N . TYR A 1 186 ? -30.419 -1.622 43.000 1.00 84.12 186 TYR A N 1
ATOM 1446 C CA . TYR A 1 186 ? -31.385 -2.673 43.330 1.00 84.12 186 TYR A CA 1
ATOM 1447 C C . TYR A 1 186 ? -30.721 -3.978 43.793 1.00 84.12 186 TYR A C 1
ATOM 1449 O O . TYR A 1 186 ? -31.414 -4.947 44.093 1.00 84.12 186 TYR A O 1
ATOM 1457 N N . LEU A 1 187 ? -29.387 -4.021 43.852 1.00 78.81 187 LEU A N 1
ATOM 1458 C CA . LEU A 1 187 ? -28.611 -5.183 44.274 1.00 78.81 187 LEU A CA 1
ATOM 1459 C C . LEU A 1 187 ? -27.926 -4.888 45.611 1.00 78.81 187 LEU A C 1
ATOM 1461 O O . LEU A 1 187 ? -27.481 -3.770 45.866 1.00 78.81 187 LEU A O 1
ATOM 1465 N N . SER A 1 188 ? -27.803 -5.898 46.476 1.00 81.69 188 SER A N 1
ATOM 1466 C CA . SER A 1 188 ? -26.991 -5.744 47.685 1.00 81.69 188 SER A CA 1
ATOM 1467 C C . SER A 1 188 ? -25.511 -5.545 47.302 1.00 81.69 188 SER A C 1
ATOM 1469 O O . SER A 1 188 ? -25.059 -6.121 46.303 1.00 81.69 188 SER A O 1
ATOM 1471 N N . PRO A 1 189 ? -24.715 -4.786 48.086 1.00 77.38 189 PRO A N 1
ATOM 1472 C CA . PRO A 1 189 ? -23.314 -4.496 47.753 1.00 77.38 189 PRO A CA 1
ATOM 1473 C C . PRO A 1 189 ? -22.471 -5.752 47.482 1.00 77.38 189 PRO A C 1
ATOM 1475 O O . PRO A 1 189 ? -21.601 -5.753 46.616 1.00 77.38 189 PRO A O 1
ATOM 1478 N N . GLN A 1 190 ? -22.778 -6.842 48.190 1.00 75.06 190 GLN A N 1
ATOM 1479 C CA . GLN A 1 190 ? -22.099 -8.135 48.076 1.00 75.06 190 GLN A CA 1
ATOM 1480 C C . GLN A 1 190 ? -22.383 -8.827 46.733 1.00 75.06 190 GLN A C 1
ATOM 1482 O O . GLN A 1 190 ? -21.476 -9.402 46.137 1.00 75.06 190 GLN A O 1
ATOM 1487 N N . VAL A 1 191 ? -23.625 -8.756 46.240 1.00 74.50 191 VAL A N 1
ATOM 1488 C CA . VAL A 1 191 ? -24.024 -9.339 44.947 1.00 74.50 191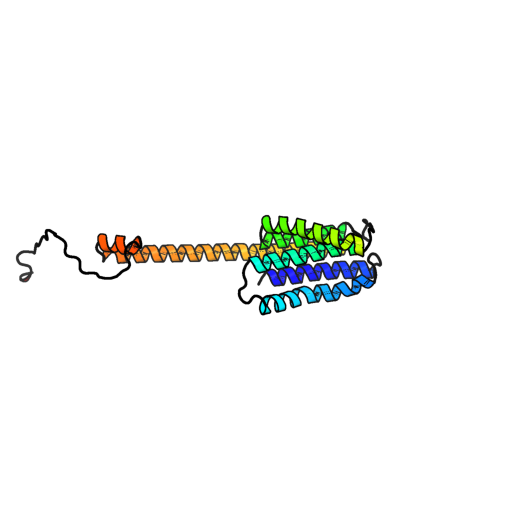 VAL A CA 1
ATOM 1489 C C . VAL A 1 191 ? -23.463 -8.511 43.793 1.00 74.50 191 VAL A C 1
ATOM 1491 O O . VAL A 1 191 ? -22.948 -9.075 42.831 1.00 74.50 191 VAL A O 1
ATOM 1494 N N . TRP A 1 192 ? -23.489 -7.180 43.905 1.00 77.62 192 TRP A N 1
ATOM 1495 C CA . TRP A 1 192 ? -22.930 -6.296 42.882 1.00 77.62 192 TRP A CA 1
ATOM 1496 C C . TRP A 1 192 ? -21.421 -6.499 42.695 1.00 77.62 192 TRP A C 1
ATOM 1498 O O . TRP A 1 192 ? -20.976 -6.704 41.566 1.00 77.62 192 TRP A O 1
ATOM 1508 N N . GLN A 1 193 ? -20.644 -6.514 43.788 1.00 74.50 193 GLN A N 1
ATOM 1509 C CA . GLN A 1 193 ? -19.199 -6.763 43.716 1.00 74.50 193 GLN A CA 1
ATOM 1510 C C . GLN A 1 193 ? -18.904 -8.130 43.095 1.00 74.50 193 GLN A C 1
ATOM 1512 O O . GLN A 1 193 ? -18.094 -8.215 42.182 1.00 74.50 193 GLN A O 1
ATOM 1517 N N . SER A 1 194 ? -19.630 -9.167 43.520 1.00 75.12 194 SER A N 1
ATOM 1518 C CA . SER A 1 194 ? -19.479 -10.535 43.017 1.00 75.12 194 SER A CA 1
ATOM 1519 C C . SER A 1 194 ? -19.727 -10.674 41.508 1.00 75.12 194 SER A C 1
ATOM 1521 O O . SER A 1 194 ? -19.038 -11.455 40.857 1.00 75.12 194 SER A O 1
ATOM 1523 N N . ILE A 1 195 ? -20.710 -9.955 40.952 1.00 75.75 195 ILE A N 1
ATOM 1524 C CA . ILE A 1 195 ? -21.037 -9.993 39.515 1.00 75.75 195 ILE A CA 1
ATOM 1525 C C . ILE A 1 195 ? -20.026 -9.170 38.702 1.00 75.75 195 ILE A C 1
ATOM 1527 O O . ILE A 1 195 ? -19.659 -9.558 37.596 1.00 75.75 195 ILE A O 1
ATOM 1531 N N . PHE A 1 196 ? -19.567 -8.034 39.236 1.00 71.94 196 PHE A N 1
ATOM 1532 C CA . PHE A 1 196 ? -18.729 -7.086 38.496 1.00 71.94 196 PHE A CA 1
ATOM 1533 C C . PHE A 1 196 ? -17.240 -7.464 38.479 1.00 71.94 196 PHE A C 1
ATOM 1535 O O . PHE A 1 196 ? -16.556 -7.184 37.496 1.00 71.94 196 PHE A O 1
ATOM 1542 N N . THR A 1 197 ? -16.725 -8.109 39.533 1.00 73.81 197 THR A N 1
ATOM 1543 C CA . THR A 1 197 ? -15.337 -8.610 39.570 1.00 73.81 197 THR A CA 1
ATOM 1544 C C . THR A 1 197 ? -15.158 -9.920 38.802 1.00 73.81 197 THR A C 1
ATOM 1546 O O . THR A 1 197 ? -14.027 -10.309 38.521 1.00 73.81 197 THR A O 1
ATOM 1549 N N . GLY A 1 198 ? -16.253 -10.602 38.440 1.00 68.56 198 GLY A N 1
ATOM 1550 C CA . GLY A 1 198 ? -16.221 -11.894 37.749 1.00 68.56 198 GLY A CA 1
ATOM 1551 C C . GLY A 1 198 ? -15.710 -13.056 38.611 1.00 68.56 198 GLY A C 1
ATOM 1552 O O . GLY A 1 198 ? -15.507 -14.150 38.096 1.00 68.56 198 GLY A O 1
ATOM 1553 N N . GLU A 1 199 ? -15.508 -12.843 39.917 1.00 63.31 199 GLU A N 1
ATOM 1554 C CA . GLU A 1 199 ? -14.958 -13.842 40.849 1.00 63.31 199 GLU A CA 1
ATOM 1555 C C . GLU A 1 199 ? -15.934 -14.984 41.170 1.00 63.31 199 GLU A C 1
ATOM 1557 O O . GLU A 1 199 ? -15.536 -16.018 41.708 1.00 63.31 199 GLU A O 1
ATOM 1562 N N . ARG A 1 200 ? -17.220 -14.817 40.852 1.00 58.12 200 ARG A N 1
ATOM 1563 C CA . ARG A 1 200 ? -18.259 -15.823 41.078 1.00 58.12 200 ARG A CA 1
ATOM 1564 C C . ARG A 1 200 ? -19.153 -15.926 39.855 1.00 58.12 200 ARG A C 1
ATOM 1566 O O . ARG A 1 200 ? -19.896 -14.998 39.540 1.00 58.12 200 ARG A O 1
ATOM 1573 N N . ASP A 1 201 ? -19.105 -17.087 39.212 1.00 53.81 201 ASP A N 1
ATOM 1574 C CA . ASP A 1 201 ? -20.132 -17.505 38.265 1.00 53.81 201 ASP A CA 1
ATOM 1575 C C . ASP A 1 201 ? -21.484 -17.483 38.996 1.00 53.81 201 ASP A C 1
ATOM 1577 O O . ASP A 1 201 ? -21.557 -17.882 40.164 1.00 53.81 201 ASP A O 1
ATOM 1581 N N . VAL A 1 202 ? -22.539 -16.955 38.369 1.00 55.41 202 VAL A N 1
ATOM 1582 C CA . VAL A 1 202 ? -23.851 -16.722 39.007 1.00 55.41 202 VAL A CA 1
ATOM 1583 C C . VAL A 1 202 ? -24.588 -18.057 39.173 1.00 55.41 202 VAL A C 1
ATOM 1585 O O . VAL A 1 202 ? -25.628 -18.315 38.576 1.00 55.41 202 VAL A O 1
ATOM 1588 N N . ARG A 1 203 ? -24.028 -18.950 39.986 1.00 56.22 203 ARG A N 1
ATOM 1589 C CA . ARG A 1 203 ? -24.686 -20.141 40.507 1.00 56.22 203 ARG A CA 1
ATOM 1590 C C . ARG A 1 203 ? -25.142 -19.815 41.919 1.00 56.22 203 ARG A C 1
ATOM 1592 O O . ARG A 1 203 ? -24.334 -19.610 42.822 1.00 56.22 203 ARG A O 1
ATOM 1599 N N . LEU A 1 204 ? -26.457 -19.711 42.092 1.00 57.78 204 LEU A N 1
ATOM 1600 C CA . LEU A 1 204 ? -27.091 -19.592 43.402 1.00 57.78 204 LEU A CA 1
ATOM 1601 C C . 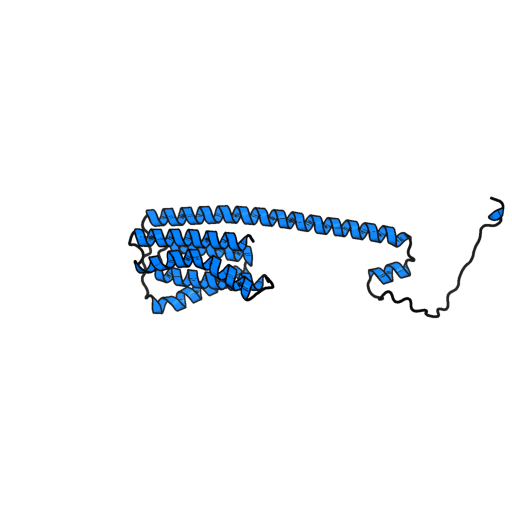LEU A 1 204 ? -26.856 -20.892 44.177 1.00 57.78 204 LEU A C 1
ATOM 1603 O O . LEU A 1 204 ? -27.642 -21.829 44.096 1.00 57.78 204 LEU A O 1
ATOM 1607 N N . GLU A 1 205 ? -25.753 -20.954 44.914 1.00 63.84 205 GLU A N 1
ATOM 1608 C CA . GLU A 1 205 ? -25.471 -22.042 45.844 1.00 63.84 205 GLU A CA 1
ATOM 1609 C C . GLU A 1 205 ? -25.873 -21.616 47.259 1.00 63.84 205 GLU A C 1
ATOM 1611 O O . GLU A 1 205 ? -25.387 -20.621 47.804 1.00 63.84 205 GLU A O 1
ATOM 1616 N N . THR A 1 206 ? -26.777 -22.370 47.883 1.00 73.81 206 THR A N 1
ATOM 1617 C CA . THR A 1 206 ? -27.148 -22.171 49.287 1.00 73.81 206 THR A CA 1
ATOM 1618 C C . THR A 1 206 ? -25.992 -22.567 50.199 1.00 73.81 206 THR A C 1
ATOM 1620 O O . THR A 1 206 ? -25.676 -23.746 50.338 1.00 73.81 206 THR A O 1
ATOM 1623 N N . GLN A 1 207 ? -25.387 -21.584 50.869 1.00 73.50 207 GLN A N 1
ATOM 1624 C CA . GLN A 1 207 ? -24.385 -21.808 51.913 1.00 73.50 207 GLN A CA 1
ATOM 1625 C C . GLN A 1 207 ? -24.920 -21.391 53.286 1.00 73.50 207 GLN A C 1
ATOM 1627 O O . GLN A 1 207 ? -25.476 -20.305 53.452 1.00 73.50 207 GLN A O 1
ATOM 1632 N N . ARG A 1 208 ? -24.706 -22.233 54.304 1.00 84.31 208 ARG A N 1
ATOM 1633 C CA . ARG A 1 208 ? -25.055 -21.911 55.694 1.00 84.31 208 ARG A CA 1
ATOM 1634 C C . ARG A 1 208 ? -24.043 -20.913 56.265 1.00 84.31 208 ARG A C 1
ATOM 1636 O O . ARG A 1 208 ? -22.864 -21.234 56.382 1.00 84.31 208 ARG A O 1
ATOM 1643 N N . LYS A 1 209 ? -24.502 -19.728 56.680 1.00 81.19 209 LYS A N 1
ATOM 1644 C CA . LYS A 1 209 ? -23.688 -18.715 57.377 1.00 81.19 209 LYS A CA 1
ATOM 1645 C C . LYS A 1 209 ? -24.290 -18.375 58.741 1.00 81.19 209 LYS A C 1
ATOM 1647 O O . LYS A 1 209 ? -25.507 -18.327 58.882 1.00 81.19 209 LYS A O 1
ATOM 1652 N N . LYS A 1 210 ? -23.440 -18.129 59.744 1.00 87.62 210 LYS A N 1
ATOM 1653 C CA . LYS A 1 210 ? -23.862 -17.567 61.038 1.00 87.62 210 LYS A CA 1
ATOM 1654 C C . LYS A 1 210 ? -23.951 -16.047 60.888 1.00 87.62 210 LYS A C 1
ATOM 1656 O O . LYS A 1 210 ? -22.920 -15.391 60.786 1.00 87.62 210 LYS A O 1
ATOM 1661 N N . LEU A 1 211 ? -25.167 -15.513 60.818 1.00 87.81 211 LEU A N 1
ATOM 1662 C CA . LEU A 1 211 ? -25.449 -14.085 60.650 1.00 87.81 211 LEU A CA 1
ATOM 1663 C C . LEU A 1 211 ? -26.413 -13.634 61.752 1.00 87.81 211 LEU A C 1
ATOM 1665 O O . LEU A 1 211 ? -27.346 -14.366 62.080 1.00 87.81 211 LEU A O 1
ATOM 1669 N N . ALA A 1 212 ? -26.196 -12.442 62.307 1.00 89.75 212 ALA A N 1
ATOM 1670 C CA . ALA A 1 212 ? -27.175 -11.775 63.160 1.00 89.75 212 ALA A CA 1
ATOM 1671 C C . ALA A 1 212 ? -28.097 -10.937 62.266 1.00 89.75 212 ALA A C 1
ATOM 1673 O O . ALA A 1 212 ? -27.618 -10.086 61.516 1.00 89.75 212 ALA A O 1
ATOM 1674 N N . VAL A 1 213 ? -29.400 -11.209 62.309 1.00 89.44 213 VAL A N 1
ATOM 1675 C CA . VAL A 1 213 ? -30.407 -10.522 61.489 1.00 89.44 213 VAL A CA 1
ATOM 1676 C C . VAL A 1 213 ? -31.204 -9.584 62.386 1.00 89.44 213 VAL A C 1
ATOM 1678 O O . VAL A 1 213 ? -31.708 -10.004 63.425 1.00 89.44 213 VAL A O 1
ATOM 1681 N N . PHE A 1 214 ? -31.297 -8.317 61.991 1.00 93.00 214 PHE A N 1
ATOM 1682 C CA . PHE A 1 214 ? -32.068 -7.296 62.693 1.00 93.00 214 PHE A CA 1
ATOM 1683 C C . PHE A 1 214 ? -33.415 -7.092 61.998 1.00 93.00 214 PHE A C 1
ATOM 1685 O O . PHE A 1 214 ? -33.463 -6.959 60.776 1.00 93.00 214 PHE A O 1
ATOM 1692 N N . PHE A 1 215 ? -34.488 -7.042 62.784 1.00 92.38 215 PHE A N 1
ATOM 1693 C CA . PHE A 1 215 ? -35.835 -6.737 62.315 1.00 92.38 215 PHE A CA 1
ATOM 1694 C C . PHE A 1 215 ? -36.359 -5.509 63.057 1.00 92.38 215 PHE A C 1
ATOM 1696 O O . PHE A 1 215 ? -36.248 -5.424 64.279 1.00 92.38 215 PHE A O 1
ATOM 1703 N N . SER A 1 216 ? -36.953 -4.578 62.317 1.00 92.06 216 SER A N 1
ATOM 1704 C CA . SER A 1 216 ? -37.658 -3.417 62.860 1.00 92.06 216 SER A CA 1
ATOM 1705 C C . SER A 1 216 ? -38.838 -3.080 61.965 1.00 92.06 216 SER A C 1
ATOM 1707 O O . SER A 1 216 ? -38.699 -3.146 60.744 1.00 92.06 216 SER A O 1
ATOM 1709 N N . ASP A 1 217 ? -39.948 -2.670 62.566 1.00 92.75 217 ASP A N 1
ATOM 1710 C CA . ASP A 1 217 ? -41.165 -2.280 61.858 1.00 92.75 217 ASP A CA 1
ATOM 1711 C C . ASP A 1 217 ? -41.733 -0.977 62.438 1.00 92.75 217 ASP A C 1
ATOM 1713 O O . ASP A 1 217 ? -41.397 -0.575 63.558 1.00 92.75 217 ASP A O 1
ATOM 1717 N N . ILE A 1 218 ? -42.577 -0.304 61.662 1.00 90.75 218 ILE A N 1
ATOM 1718 C CA . ILE A 1 218 ? -43.249 0.927 62.057 1.00 90.75 218 ILE A CA 1
ATOM 1719 C C . ILE A 1 218 ? -44.461 0.566 62.916 1.00 90.75 218 ILE A C 1
ATOM 1721 O O . ILE A 1 218 ? -45.373 -0.149 62.501 1.00 90.75 218 ILE A O 1
ATOM 1725 N N . ARG A 1 219 ? -44.504 1.106 64.135 1.00 86.81 219 ARG A N 1
ATOM 1726 C CA . ARG A 1 219 ? -45.658 0.946 65.023 1.00 86.81 219 ARG A CA 1
ATOM 1727 C C . ARG A 1 219 ? -46.874 1.672 64.431 1.00 86.81 219 ARG A C 1
ATOM 1729 O O . ARG A 1 219 ? -46.799 2.872 64.201 1.00 86.81 219 ARG A O 1
ATOM 1736 N N . GLY A 1 220 ? -47.986 0.957 64.250 1.00 88.06 220 GLY A N 1
ATOM 1737 C CA . GLY A 1 220 ? -49.245 1.527 63.748 1.00 88.06 220 GLY A CA 1
ATOM 1738 C C . GLY A 1 220 ? -49.339 1.642 62.222 1.00 88.06 220 GLY A C 1
ATOM 1739 O O . GLY A 1 220 ? -50.170 2.395 61.734 1.00 88.06 220 GLY A O 1
ATOM 1740 N N . PHE A 1 221 ? -48.517 0.910 61.457 1.00 87.88 221 PHE A N 1
ATOM 1741 C CA . PHE A 1 221 ? -48.519 0.961 59.986 1.00 87.88 221 PHE A CA 1
ATOM 1742 C C . PHE A 1 221 ? -49.902 0.728 59.348 1.00 87.88 221 PHE A C 1
ATOM 1744 O O . PHE A 1 221 ? -50.199 1.297 58.307 1.00 87.88 221 PHE A O 1
ATOM 1751 N N . THR A 1 222 ? -50.758 -0.081 59.973 1.00 85.69 222 THR A N 1
ATOM 1752 C CA . THR A 1 222 ? -52.111 -0.397 59.489 1.00 85.69 222 THR A CA 1
ATOM 1753 C C . THR A 1 222 ? -53.136 0.724 59.691 1.00 85.69 222 THR A C 1
ATOM 1755 O O . THR A 1 222 ? -54.223 0.639 59.128 1.00 85.69 222 THR A O 1
ATOM 1758 N N . GLU A 1 223 ? -52.833 1.719 60.529 1.00 84.88 223 GLU A N 1
ATOM 1759 C CA . GLU A 1 223 ? -53.742 2.817 60.902 1.00 84.88 223 GLU A CA 1
ATOM 1760 C C . GLU A 1 223 ? -53.456 4.127 60.132 1.00 84.88 223 GLU A C 1
ATOM 1762 O O . GLU A 1 223 ? -54.177 5.108 60.314 1.00 84.88 223 GLU A O 1
ATOM 1767 N N . LEU A 1 224 ? -52.413 4.138 59.288 1.00 66.88 224 LEU A N 1
ATOM 1768 C CA . LEU A 1 224 ? -52.007 5.223 58.378 1.00 66.88 224 LEU A CA 1
ATOM 1769 C C . LEU A 1 224 ? -52.659 5.076 56.997 1.00 66.88 224 LEU A C 1
ATOM 1771 O O . LEU A 1 224 ? -52.977 6.131 56.403 1.00 66.88 224 LEU A O 1
#

Radius of gyration: 31.19 Å; Cα contacts (8 Å, |Δi|>4): 182; chains: 1; bounding box: 78×36×92 Å

Mean predicted aligned error: 8.45 Å